Protein AF-A0A1E4ZII7-F1 (afdb_monomer)

Secondary structure (DSSP, 8-state):
----EEEETTEEEE--SSGGGSBHHHHHHHHHHTGGG--HHHHHHHHHHHHHHHTS-TTS-HHHHHHHHHHHHHHHHHHS-HHHHHHHHHHHHHHHHHHHT--HHHHHHHS-HHHHHHHHHHHHHHT-GGGPPP-TT--EEEETTEEEEPPPTT-TT--HHHHHHHHHHHHHHHHHHTT-TTHHHHHHHHH-B-TTPPP---HHHHHHHHHHHTTSBHHHHHHHHHHHHHHHHHHHHHHHHHHHHHHHHHHHHHHHHHHHTT--

Foldseek 3Di:
DDWQWDDFPNDIFTFDQALQSAFLLLVVVCCVQAVVLQDPLVVVLVVVLVVVLVPDDPPDDPVRSVVVSVVVSVVSLVVDDPVSNVSVQLSLLSNLCSRRVHHSVSCVPGNDSVSSVVSSVVCVCRVDLVNHDADPPDFFDDDPRFTWGAQPPPNVPDDVVVVVCVVVLVVLLVCVVVVVLLCLLVVCLSGGHGPPDDRDPDPVSSVVSSVRSSRGRVNRSSNVSVVSVVVVVVVVVVVVVVVVVVVVVVVVVVVVVVVVVPDD

pLDDT: mean 81.88, std 16.94, range [38.09, 98.38]

Sequence (264 aa):
MISIHFYIDDQKHEAPKSWSDVTFDKFLRYFDKVAAHEPEVLKKFIEKHYEAISGLEEGLNQEEKEAQAQALFMERWNALSWKEQKECYDFFALDVSYWCNVSAKDLQTSLDKDVLFAAFWALQVQMNPDNAKVNEDYTGFAIDGVEYLLPAKHMEGSTVEEFSSAAQFQENMNHLKGGHWRSMLDVMTVLCRPKGELYNYDKMFVATRKNLFRRLPMTDVINVAFFLLRLNDTLKNTLLIYTAQQELERTNKKSLAIATDGLP

Mean predicted aligned error: 9.64 Å

Solvent-accessible surface area (backbone atoms only — not comparable to full-atom values): 15128 Å² total; per-residue (Å²): 130,80,85,55,65,51,66,54,96,89,41,81,40,48,45,66,79,47,48,69,70,36,31,35,47,61,56,58,48,39,48,74,73,38,60,72,66,59,51,70,68,53,54,54,50,52,52,52,48,53,57,52,58,72,66,53,70,84,88,54,54,71,69,57,48,50,53,50,44,52,50,55,48,52,55,54,59,68,68,46,51,74,66,58,49,46,54,46,50,56,44,35,23,44,48,44,15,66,58,31,75,45,57,36,66,54,42,70,72,66,44,55,67,70,59,47,52,51,48,34,56,51,41,58,55,72,72,30,76,90,68,55,88,70,59,90,84,68,55,62,53,69,58,99,88,44,56,26,33,50,71,55,105,77,48,78,90,63,51,74,66,62,53,57,46,45,58,57,44,53,51,46,47,52,34,45,78,70,67,42,60,74,50,50,46,61,54,41,63,72,51,43,37,42,89,91,62,75,92,69,86,50,66,67,59,47,52,51,48,37,60,56,54,33,65,36,33,33,47,60,54,48,37,52,53,49,54,50,51,53,51,49,55,49,51,54,51,53,51,53,53,52,52,52,50,53,51,50,51,53,48,51,52,51,55,53,53,57,59,61,76,69,63,133

Structure (mmCIF, N/CA/C/O backbone):
data_AF-A0A1E4ZII7-F1
#
_entry.id   AF-A0A1E4ZII7-F1
#
loop_
_atom_site.group_PDB
_atom_site.id
_atom_site.type_symbol
_atom_site.label_atom_id
_atom_site.label_alt_id
_atom_site.label_comp_id
_atom_site.label_asym_id
_atom_site.label_entity_id
_atom_site.label_seq_id
_atom_site.pdbx_PDB_ins_code
_atom_site.Cartn_x
_atom_site.Cartn_y
_atom_site.Cartn_z
_atom_site.occupancy
_atom_site.B_iso_or_equiv
_atom_site.auth_seq_id
_atom_site.auth_comp_id
_atom_site.auth_asym_id
_atom_site.auth_atom_id
_atom_site.pdbx_PDB_model_num
ATOM 1 N N . MET A 1 1 ? -7.893 10.422 -10.978 1.00 64.62 1 MET A N 1
ATOM 2 C CA . MET A 1 1 ? -7.705 9.004 -10.611 1.00 64.62 1 MET A CA 1
ATOM 3 C C . MET A 1 1 ? -7.293 8.301 -11.885 1.00 64.62 1 MET A C 1
ATOM 5 O O . MET A 1 1 ? -7.994 8.457 -12.879 1.00 64.62 1 MET A O 1
ATOM 9 N N . ILE A 1 2 ? -6.112 7.689 -11.898 1.00 75.69 2 ILE A N 1
ATOM 10 C CA . ILE A 1 2 ? -5.560 7.050 -13.098 1.00 75.69 2 ILE A CA 1
ATOM 11 C C . ILE A 1 2 ? -6.319 5.733 -13.306 1.00 75.69 2 ILE A C 1
ATOM 13 O O . ILE A 1 2 ? -6.616 5.030 -12.346 1.00 75.69 2 ILE A O 1
ATOM 17 N N . SER A 1 3 ? -6.714 5.425 -14.541 1.00 85.81 3 SER A N 1
ATOM 18 C CA . SER A 1 3 ? -7.332 4.135 -14.862 1.00 85.81 3 SER A CA 1
ATOM 19 C C . SER A 1 3 ? -6.257 3.203 -15.400 1.00 85.81 3 SER A C 1
ATOM 21 O O . SER A 1 3 ? -5.858 3.322 -16.556 1.00 85.81 3 SER A O 1
ATOM 23 N N . ILE A 1 4 ? -5.787 2.285 -14.557 1.00 92.12 4 ILE A N 1
ATOM 24 C CA . ILE A 1 4 ? -4.765 1.303 -14.925 1.00 92.12 4 ILE A CA 1
ATOM 25 C C . ILE A 1 4 ? -5.469 0.075 -15.498 1.00 92.12 4 ILE A C 1
ATOM 27 O O . ILE A 1 4 ? -6.181 -0.635 -14.783 1.00 92.12 4 ILE A O 1
ATOM 31 N N . HIS A 1 5 ? -5.296 -0.146 -16.798 1.00 94.12 5 HIS A N 1
ATOM 32 C CA . HIS A 1 5 ? -5.810 -1.318 -17.488 1.00 94.12 5 HIS A CA 1
ATOM 33 C C . HIS A 1 5 ? -4.921 -1.692 -18.672 1.00 94.12 5 HIS A C 1
ATOM 35 O O . HIS A 1 5 ? -4.263 -0.837 -19.262 1.00 94.12 5 HIS A O 1
ATOM 41 N N . PHE A 1 6 ? -4.929 -2.970 -19.024 1.00 94.50 6 PHE A N 1
ATOM 42 C CA . PHE A 1 6 ? -4.203 -3.524 -20.165 1.00 94.50 6 PHE A CA 1
ATOM 43 C C . PHE A 1 6 ? -4.927 -4.770 -20.684 1.00 94.50 6 PHE A C 1
ATOM 45 O O . PHE A 1 6 ? -5.875 -5.251 -20.058 1.00 94.50 6 PHE A O 1
ATOM 52 N N . TYR A 1 7 ? -4.499 -5.267 -21.844 1.00 93.62 7 TYR A N 1
ATOM 53 C CA . TYR A 1 7 ? -5.081 -6.440 -22.490 1.00 93.62 7 TYR A CA 1
ATOM 54 C C . TYR A 1 7 ? -4.041 -7.553 -22.601 1.00 93.62 7 TYR A C 1
ATOM 56 O O . TYR A 1 7 ? -2.901 -7.290 -22.978 1.00 93.62 7 TYR A O 1
ATOM 64 N N . ILE A 1 8 ? -4.447 -8.781 -22.284 1.00 92.31 8 ILE A N 1
ATOM 65 C CA . ILE A 1 8 ? -3.690 -10.012 -22.542 1.00 92.31 8 ILE A CA 1
ATOM 66 C C . ILE A 1 8 ? -4.656 -10.967 -23.232 1.00 92.31 8 ILE A C 1
ATOM 68 O O . ILE A 1 8 ? -5.749 -11.180 -22.718 1.00 92.31 8 ILE A O 1
ATOM 72 N N . ASP A 1 9 ? -4.285 -11.488 -24.403 1.00 90.69 9 ASP A N 1
ATOM 73 C CA . ASP A 1 9 ? -5.131 -12.389 -25.203 1.00 90.69 9 ASP A CA 1
ATOM 74 C C . ASP A 1 9 ? -6.566 -11.853 -25.400 1.00 90.69 9 ASP A C 1
ATOM 76 O O . ASP A 1 9 ? -7.554 -12.549 -25.171 1.00 90.69 9 ASP A O 1
ATOM 80 N N . ASP A 1 10 ? -6.678 -10.567 -25.760 1.00 91.56 10 ASP A N 1
ATOM 81 C CA . ASP A 1 10 ? -7.932 -9.806 -25.910 1.00 91.56 10 ASP A CA 1
ATOM 82 C C . ASP A 1 10 ? -8.797 -9.680 -24.635 1.00 91.56 10 ASP A C 1
ATOM 84 O O . ASP A 1 10 ? -9.859 -9.048 -24.650 1.00 91.56 10 ASP A O 1
ATOM 88 N N . GLN A 1 11 ? -8.336 -10.196 -23.494 1.00 94.62 11 GLN A N 1
ATOM 89 C CA . GLN A 1 11 ? -8.983 -10.030 -22.200 1.00 94.62 11 GLN A CA 1
ATOM 90 C C . GLN A 1 11 ? -8.488 -8.759 -21.504 1.00 94.62 11 GLN A C 1
ATOM 92 O O . GLN A 1 11 ? -7.292 -8.555 -21.298 1.00 94.62 11 GLN A O 1
ATOM 97 N N . LYS A 1 12 ? -9.430 -7.901 -21.095 1.00 95.56 12 LYS A N 1
ATOM 98 C CA . LYS A 1 12 ? -9.132 -6.700 -20.311 1.00 95.56 12 LYS A CA 1
ATOM 99 C C . LYS A 1 12 ? -8.865 -7.058 -18.849 1.00 95.56 12 LYS A C 1
ATOM 101 O O . LYS A 1 12 ? -9.698 -7.695 -18.203 1.00 95.56 12 LYS A O 1
ATOM 106 N N . HIS A 1 13 ? -7.759 -6.555 -18.316 1.00 95.62 13 HIS A N 1
ATOM 107 C CA . HIS A 1 13 ? -7.423 -6.598 -16.896 1.00 95.62 13 HIS A CA 1
ATOM 108 C C . HIS A 1 13 ? -7.360 -5.175 -16.346 1.00 95.62 13 HIS A C 1
ATOM 110 O O . HIS A 1 13 ? -6.860 -4.268 -17.011 1.00 95.62 13 HIS A O 1
ATOM 116 N N . GLU A 1 14 ? -7.889 -4.970 -15.140 1.00 95.75 14 GLU A N 1
ATOM 117 C CA . GLU A 1 14 ? -7.946 -3.657 -14.494 1.00 95.75 14 GLU A CA 1
ATOM 118 C C . GLU A 1 14 ? -7.464 -3.756 -13.049 1.00 95.75 14 GLU A C 1
ATOM 120 O O . GLU A 1 14 ? -7.757 -4.725 -12.343 1.00 95.75 14 GLU A O 1
ATOM 125 N N . ALA A 1 15 ? -6.758 -2.723 -12.600 1.00 95.25 15 ALA A N 1
ATOM 126 C CA . ALA A 1 15 ? -6.442 -2.555 -11.193 1.00 95.25 15 ALA A CA 1
ATOM 127 C C . ALA A 1 15 ? -7.663 -2.048 -10.395 1.00 95.25 15 ALA A C 1
ATOM 129 O O . ALA A 1 15 ? -8.598 -1.486 -10.980 1.00 95.25 15 ALA A O 1
ATOM 130 N N . PRO A 1 16 ? -7.657 -2.170 -9.051 1.00 95.00 16 PRO A N 1
ATOM 131 C CA . PRO A 1 16 ? -8.628 -1.490 -8.195 1.00 95.00 16 PRO A CA 1
ATOM 132 C C . PRO A 1 16 ? -8.628 0.011 -8.490 1.00 95.00 16 PRO A C 1
ATOM 134 O O . PRO A 1 16 ? -7.559 0.598 -8.629 1.00 95.00 16 PRO A O 1
ATOM 137 N N . LYS A 1 17 ? -9.795 0.656 -8.571 1.00 92.00 17 LYS A N 1
ATOM 138 C CA . LYS A 1 17 ? -9.886 2.089 -8.907 1.00 92.00 17 LYS A CA 1
ATOM 139 C C . LYS A 1 17 ? -9.600 2.948 -7.688 1.00 92.00 17 LYS A C 1
ATOM 141 O O . LYS A 1 17 ? -9.018 4.021 -7.811 1.00 92.00 17 LYS A O 1
ATOM 146 N N . SER A 1 18 ? -9.967 2.473 -6.503 1.00 91.56 18 SER A N 1
ATOM 147 C CA . SER A 1 18 ? -9.628 3.152 -5.258 1.00 91.56 18 SER A CA 1
ATOM 148 C C . SER A 1 18 ? -9.488 2.191 -4.079 1.00 91.56 18 SER A C 1
ATOM 150 O O . SER A 1 18 ? -9.763 0.995 -4.184 1.00 91.56 18 SER A O 1
ATOM 152 N N . TRP A 1 19 ? -9.123 2.740 -2.921 1.00 93.62 19 TRP A N 1
ATOM 153 C CA . TRP A 1 19 ? -9.097 2.009 -1.656 1.00 93.62 19 TRP A CA 1
ATOM 154 C C . TRP A 1 19 ? -10.463 1.457 -1.214 1.00 93.62 19 TRP A C 1
ATOM 156 O O . TRP A 1 19 ? -10.498 0.574 -0.358 1.00 93.62 19 TRP A O 1
ATOM 166 N N . SER A 1 20 ? -11.576 1.894 -1.818 1.00 94.56 20 SER A N 1
ATOM 167 C CA . SER A 1 20 ? -12.895 1.293 -1.579 1.00 94.56 20 SER A CA 1
ATOM 168 C C . SER A 1 20 ? -13.013 -0.112 -2.168 1.00 94.56 20 SER A C 1
ATOM 170 O O . SER A 1 20 ? -13.793 -0.925 -1.682 1.00 94.56 20 SER A O 1
ATOM 172 N N . ASP A 1 21 ? -12.232 -0.404 -3.210 1.00 94.88 21 ASP A N 1
ATOM 173 C CA . ASP A 1 21 ? -12.295 -1.659 -3.966 1.00 94.88 21 ASP A CA 1
ATOM 174 C C . ASP A 1 21 ? -11.370 -2.734 -3.373 1.00 94.88 21 ASP A C 1
ATOM 176 O O . ASP A 1 21 ? -11.314 -3.872 -3.848 1.00 94.88 21 ASP A O 1
ATOM 180 N N . VAL A 1 22 ? -10.603 -2.374 -2.341 1.00 96.25 22 VAL A N 1
ATOM 181 C CA . VAL A 1 22 ? -9.622 -3.244 -1.698 1.00 96.25 22 VAL A CA 1
ATOM 182 C C . VAL A 1 22 ? -10.044 -3.494 -0.269 1.00 96.25 22 VAL A C 1
ATOM 184 O O . VAL A 1 22 ? -10.084 -2.580 0.545 1.00 96.25 22 VAL A O 1
ATOM 187 N N . THR A 1 23 ? -10.322 -4.754 0.052 1.00 97.25 23 THR A N 1
ATOM 188 C CA . THR A 1 23 ? -10.563 -5.152 1.436 1.00 97.25 23 THR A CA 1
ATOM 189 C C . THR A 1 23 ? -9.273 -5.109 2.242 1.00 97.25 23 THR A C 1
ATOM 191 O O . THR A 1 23 ? -8.175 -5.326 1.716 1.00 97.25 23 THR A O 1
ATOM 194 N N . PHE A 1 24 ? -9.402 -4.907 3.546 1.00 96.31 24 PHE A N 1
ATOM 195 C CA . PHE A 1 24 ? -8.263 -4.883 4.441 1.00 96.31 24 PHE A CA 1
ATOM 196 C C . PHE A 1 24 ? -7.509 -6.218 4.430 1.00 96.31 24 PHE A C 1
ATOM 198 O O . PHE A 1 24 ? -6.284 -6.234 4.405 1.00 96.31 24 PHE A O 1
ATOM 205 N N . ASP A 1 25 ? -8.212 -7.351 4.338 1.00 96.75 25 ASP A N 1
ATOM 206 C CA . ASP A 1 25 ? -7.580 -8.664 4.167 1.00 96.75 25 ASP A CA 1
ATOM 207 C C . ASP A 1 25 ? -6.728 -8.745 2.893 1.00 96.75 25 ASP A C 1
ATOM 209 O O . ASP A 1 25 ? -5.594 -9.227 2.940 1.00 96.75 25 ASP A O 1
ATOM 213 N N . LYS A 1 26 ? -7.239 -8.237 1.758 1.00 96.50 26 LYS A N 1
ATOM 214 C CA . LYS A 1 26 ? -6.469 -8.172 0.507 1.00 96.50 26 LYS A CA 1
ATOM 215 C C . LYS A 1 26 ? -5.243 -7.278 0.689 1.00 96.50 26 LYS A C 1
ATOM 217 O O . LYS A 1 26 ? -4.160 -7.646 0.252 1.00 96.50 26 LYS A O 1
ATOM 222 N N . PHE A 1 27 ? -5.357 -6.148 1.371 1.00 95.19 27 PHE A N 1
ATOM 223 C CA . PHE A 1 27 ? -4.189 -5.314 1.644 1.00 95.19 27 PHE A CA 1
ATOM 224 C C . PHE A 1 27 ? -3.177 -5.992 2.585 1.00 95.19 27 PHE A C 1
ATOM 226 O O . PHE A 1 27 ? -1.983 -5.977 2.320 1.00 95.19 27 PHE A O 1
ATOM 233 N N . LEU A 1 28 ? -3.612 -6.684 3.639 1.00 93.38 28 LEU A N 1
ATOM 234 C CA . LEU A 1 28 ? -2.692 -7.389 4.541 1.00 93.38 28 LEU A CA 1
ATOM 235 C C . LEU A 1 28 ? -1.943 -8.532 3.846 1.00 93.38 28 LEU A C 1
ATOM 237 O O . LEU A 1 28 ? -0.754 -8.726 4.090 1.00 93.38 28 LEU A O 1
ATOM 241 N N . ARG A 1 29 ? -2.615 -9.271 2.957 1.00 95.19 29 ARG A N 1
ATOM 242 C CA . ARG A 1 29 ? -1.990 -10.345 2.168 1.00 95.19 29 ARG A CA 1
ATOM 243 C C . ARG A 1 29 ? -0.967 -9.831 1.155 1.00 95.19 29 ARG A C 1
ATOM 245 O O . ARG A 1 29 ? -0.103 -10.610 0.761 1.00 95.19 29 ARG A O 1
ATOM 252 N N . TYR A 1 30 ? -1.045 -8.562 0.743 1.00 94.69 30 TYR A N 1
ATOM 253 C CA . TYR A 1 30 ? -0.049 -7.950 -0.140 1.00 94.69 30 TYR A CA 1
ATOM 254 C C . TYR A 1 30 ? 1.344 -7.984 0.495 1.00 94.69 30 TYR A C 1
ATOM 256 O O . TYR A 1 30 ? 2.307 -8.368 -0.164 1.00 94.69 30 TYR A O 1
ATOM 264 N N . PHE A 1 31 ? 1.449 -7.681 1.793 1.00 90.44 31 PHE A N 1
ATOM 265 C CA . PHE A 1 31 ? 2.734 -7.707 2.493 1.00 90.44 31 PHE A CA 1
ATOM 266 C C . PHE A 1 31 ? 3.368 -9.098 2.493 1.00 90.44 31 PHE A C 1
ATOM 268 O O . PHE A 1 31 ? 4.563 -9.229 2.244 1.00 90.44 31 PHE A O 1
ATOM 275 N N . ASP A 1 32 ? 2.559 -10.137 2.711 1.00 90.88 32 ASP A N 1
ATOM 276 C CA . ASP A 1 32 ? 3.048 -11.517 2.759 1.00 90.88 32 ASP A CA 1
ATOM 277 C C . ASP A 1 32 ? 3.422 -12.045 1.368 1.00 90.88 32 ASP A C 1
ATOM 279 O O . ASP A 1 32 ? 4.385 -12.793 1.212 1.00 90.88 32 ASP A O 1
ATOM 283 N N . LYS A 1 33 ? 2.615 -11.710 0.355 1.00 94.12 33 LYS A N 1
ATOM 284 C CA . LYS A 1 33 ? 2.707 -12.324 -0.976 1.00 94.12 33 LYS A CA 1
ATOM 285 C C . LYS A 1 33 ? 3.571 -11.546 -1.953 1.00 94.12 33 LYS A C 1
ATOM 287 O O . LYS A 1 33 ? 4.113 -12.155 -2.867 1.00 94.12 33 LYS A O 1
ATOM 292 N N . VAL A 1 34 ? 3.683 -10.234 -1.778 1.00 95.44 34 VAL A N 1
ATOM 293 C CA . VAL A 1 34 ? 4.358 -9.342 -2.722 1.00 95.44 34 VAL A CA 1
ATOM 294 C C . VAL A 1 34 ? 5.466 -8.579 -2.018 1.00 95.44 34 VAL A C 1
ATOM 296 O O . VAL A 1 34 ? 6.622 -8.861 -2.300 1.00 95.44 34 VAL A O 1
ATOM 299 N N . ALA A 1 35 ? 5.152 -7.695 -1.064 1.00 91.25 35 ALA A N 1
ATOM 300 C CA . ALA A 1 35 ? 6.144 -6.767 -0.501 1.00 91.25 35 ALA A CA 1
ATOM 301 C C . ALA A 1 35 ? 7.359 -7.476 0.131 1.00 91.25 35 ALA A C 1
ATOM 303 O O . ALA A 1 35 ? 8.489 -7.012 0.007 1.00 91.25 35 ALA A O 1
ATOM 304 N N . ALA A 1 36 ? 7.156 -8.643 0.753 1.00 92.44 36 ALA A N 1
ATOM 305 C CA . ALA A 1 36 ? 8.244 -9.462 1.296 1.00 92.44 36 ALA A CA 1
ATOM 306 C C . ALA A 1 36 ? 9.259 -9.949 0.238 1.00 92.44 36 ALA A C 1
ATOM 308 O O . ALA A 1 36 ? 10.387 -10.286 0.590 1.00 92.44 36 ALA A O 1
ATOM 309 N N . HIS A 1 37 ? 8.869 -9.981 -1.037 1.00 95.56 37 HIS A N 1
ATOM 310 C CA . HIS A 1 37 ? 9.686 -10.414 -2.172 1.00 95.56 37 HIS A CA 1
ATOM 311 C C . HIS A 1 37 ? 10.289 -9.239 -2.953 1.00 95.56 37 HIS A C 1
ATOM 313 O O . HIS A 1 37 ? 10.876 -9.457 -4.011 1.00 95.56 37 HIS A O 1
ATOM 319 N N . GLU A 1 38 ? 10.139 -8.004 -2.466 1.00 95.75 38 GLU A N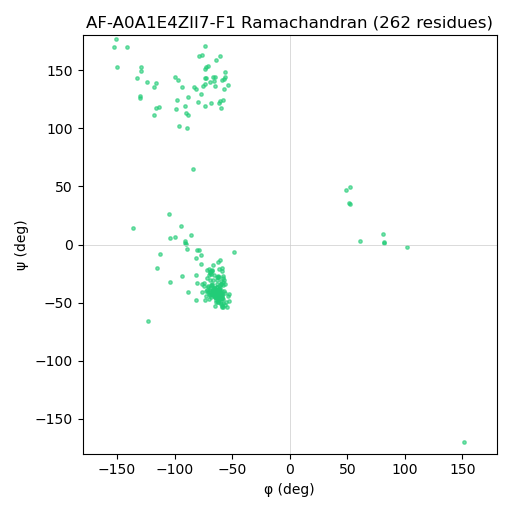 1
ATOM 320 C CA . GLU A 1 38 ? 10.728 -6.835 -3.110 1.00 95.75 38 GLU A CA 1
ATOM 321 C C . GLU A 1 38 ? 12.261 -6.957 -3.143 1.00 95.75 38 GLU A C 1
ATOM 323 O O . GLU A 1 38 ? 12.891 -7.096 -2.082 1.00 95.75 38 GLU A O 1
ATOM 328 N N . PRO A 1 39 ? 12.876 -6.912 -4.340 1.00 97.50 39 PRO A N 1
ATOM 329 C CA . PRO A 1 39 ? 14.296 -7.158 -4.481 1.00 97.50 39 PRO A CA 1
ATOM 330 C C . PRO A 1 39 ? 15.103 -5.983 -3.928 1.00 97.50 39 PRO A C 1
ATOM 332 O O . PRO A 1 39 ? 14.759 -4.813 -4.096 1.00 97.50 39 PRO A O 1
ATOM 335 N N . GLU A 1 40 ? 16.231 -6.300 -3.297 1.00 97.12 40 GLU A N 1
ATOM 336 C CA . GLU A 1 40 ? 17.092 -5.311 -2.639 1.00 97.12 40 GLU A CA 1
ATOM 337 C C . GLU A 1 40 ? 17.610 -4.237 -3.608 1.00 97.12 40 GLU A C 1
ATOM 339 O O . GLU A 1 40 ? 17.809 -3.084 -3.225 1.00 97.12 40 GLU A O 1
ATOM 344 N N . VAL A 1 41 ? 17.805 -4.598 -4.880 1.00 97.44 41 VAL A N 1
ATOM 345 C CA . VAL A 1 41 ? 18.202 -3.640 -5.916 1.00 97.44 41 VAL A CA 1
ATOM 346 C C . VAL A 1 41 ? 17.132 -2.575 -6.156 1.00 97.44 41 VAL A C 1
ATOM 348 O O . VAL A 1 41 ? 17.480 -1.404 -6.290 1.00 97.44 41 VAL A O 1
ATOM 351 N N . LEU A 1 42 ? 15.847 -2.946 -6.137 1.00 95.56 42 LEU A N 1
ATOM 352 C CA . LEU A 1 42 ? 14.745 -2.003 -6.308 1.00 95.56 42 LEU A CA 1
ATOM 353 C C . LEU A 1 42 ? 14.629 -1.078 -5.094 1.00 95.56 42 LEU A C 1
ATOM 355 O O . LEU A 1 42 ? 14.536 0.134 -5.272 1.00 95.56 42 LEU A O 1
ATOM 359 N N . LYS A 1 43 ? 14.746 -1.623 -3.876 1.00 93.44 43 LYS A N 1
ATOM 360 C CA . LYS A 1 43 ? 14.746 -0.827 -2.636 1.00 93.44 43 LYS A CA 1
ATOM 361 C C . LYS A 1 43 ? 15.828 0.244 -2.655 1.00 93.44 43 LYS A C 1
ATOM 363 O O . LYS A 1 43 ? 15.534 1.425 -2.497 1.00 93.44 43 LYS A O 1
ATOM 368 N N . LYS A 1 44 ? 17.072 -0.156 -2.942 1.00 94.88 44 LYS A N 1
ATOM 369 C CA . LYS A 1 44 ? 18.215 0.765 -3.046 1.00 94.88 44 LYS A CA 1
ATOM 370 C C . LYS A 1 44 ? 18.058 1.766 -4.181 1.00 94.88 44 LYS A C 1
ATOM 372 O O . LYS A 1 44 ? 18.505 2.904 -4.060 1.00 94.88 44 LYS A O 1
ATOM 377 N N . PHE A 1 45 ? 17.481 1.341 -5.303 1.00 94.62 45 PHE A N 1
ATOM 378 C CA . PHE A 1 45 ? 17.203 2.226 -6.426 1.00 94.62 45 PHE A CA 1
ATOM 379 C C . PHE A 1 45 ? 16.218 3.332 -6.018 1.00 94.62 45 PHE A C 1
ATOM 381 O O . PHE A 1 45 ? 16.510 4.510 -6.232 1.00 94.62 45 PHE A O 1
ATOM 388 N N . ILE A 1 46 ? 15.106 2.958 -5.376 1.00 90.75 46 ILE A N 1
ATOM 389 C CA . ILE A 1 46 ? 14.072 3.878 -4.890 1.00 90.75 46 ILE A CA 1
ATOM 390 C C . ILE A 1 46 ? 14.633 4.811 -3.810 1.00 90.75 46 ILE A C 1
ATOM 392 O O . ILE A 1 46 ? 14.488 6.025 -3.929 1.00 90.75 46 ILE A O 1
ATOM 396 N N . GLU A 1 47 ? 15.322 4.273 -2.801 1.00 90.31 47 GLU A N 1
ATOM 397 C CA . GLU A 1 47 ? 15.939 5.044 -1.712 1.00 90.31 47 GLU A CA 1
ATOM 398 C C . GLU A 1 47 ? 16.878 6.123 -2.257 1.00 90.31 47 GLU A C 1
ATOM 400 O O . GLU A 1 47 ? 16.683 7.313 -2.008 1.00 90.31 47 GLU A O 1
ATOM 405 N N . LYS A 1 48 ? 17.832 5.729 -3.108 1.00 91.06 48 LYS A N 1
ATOM 406 C CA . LYS A 1 48 ? 18.742 6.685 -3.740 1.00 91.06 48 LYS A CA 1
ATOM 407 C C . LYS A 1 48 ? 17.980 7.717 -4.557 1.00 91.06 48 LYS A C 1
ATOM 409 O O . LYS A 1 48 ? 18.415 8.868 -4.636 1.00 91.06 48 LYS A O 1
ATOM 414 N N . HIS A 1 49 ? 16.929 7.311 -5.274 1.00 90.38 49 HIS A N 1
ATOM 415 C CA . HIS A 1 49 ? 16.137 8.235 -6.081 1.00 90.38 49 HIS A CA 1
ATOM 416 C C . HIS A 1 49 ? 15.466 9.295 -5.201 1.00 90.38 49 HIS A C 1
ATOM 418 O O . HIS A 1 49 ? 15.591 10.477 -5.516 1.00 90.38 49 HIS A O 1
ATOM 424 N N . TYR A 1 50 ? 14.882 8.897 -4.066 1.00 86.12 50 TYR A N 1
ATOM 425 C CA . TYR A 1 50 ? 14.349 9.823 -3.066 1.00 86.12 50 TYR A CA 1
ATOM 426 C C . TYR A 1 50 ? 15.413 10.793 -2.538 1.00 86.12 50 TYR A C 1
ATOM 428 O O . TYR A 1 50 ? 15.187 12.001 -2.540 1.00 86.12 50 TYR A O 1
ATOM 436 N N . GLU A 1 51 ? 16.598 10.299 -2.171 1.00 88.19 51 GLU A N 1
ATOM 437 C CA . GLU A 1 51 ? 17.707 11.156 -1.725 1.00 88.19 51 GLU A CA 1
ATOM 438 C C . GLU A 1 51 ? 18.092 12.206 -2.778 1.00 88.19 51 GLU A C 1
ATOM 440 O O . GLU A 1 51 ? 18.353 13.363 -2.453 1.00 88.19 51 GLU A O 1
ATOM 445 N N . ALA A 1 52 ? 18.100 11.816 -4.055 1.00 87.31 52 ALA A N 1
ATOM 446 C CA . ALA A 1 52 ? 18.447 12.717 -5.145 1.00 87.31 52 ALA A CA 1
ATOM 447 C C . ALA A 1 52 ? 17.386 13.791 -5.385 1.00 87.31 52 ALA A C 1
ATOM 449 O O . ALA A 1 52 ? 17.743 14.953 -5.561 1.00 87.31 52 ALA A O 1
ATOM 450 N N . ILE A 1 53 ? 16.098 13.429 -5.362 1.00 87.19 53 ILE A N 1
ATOM 451 C CA . ILE A 1 53 ? 15.023 14.413 -5.548 1.00 87.19 53 ILE A CA 1
ATOM 452 C C . ILE A 1 53 ? 14.907 15.364 -4.351 1.00 87.19 53 ILE A C 1
ATOM 454 O O . ILE A 1 53 ? 14.565 16.530 -4.533 1.00 87.19 53 ILE A O 1
ATOM 458 N N . SER A 1 54 ? 15.247 14.910 -3.138 1.00 84.50 54 SER A N 1
ATOM 459 C CA . SER A 1 54 ? 15.336 15.774 -1.954 1.00 84.50 54 SER A CA 1
ATOM 460 C C . SER A 1 54 ? 16.480 16.790 -2.034 1.00 84.50 54 SER A C 1
ATOM 462 O O . SER A 1 54 ? 16.427 17.804 -1.344 1.00 84.50 54 SER A O 1
ATOM 464 N N . GLY A 1 55 ? 17.497 16.536 -2.863 1.00 84.38 55 GLY A N 1
ATOM 465 C CA . GLY A 1 55 ? 18.624 17.440 -3.100 1.00 84.38 55 GLY A CA 1
ATOM 466 C C . GLY A 1 55 ? 18.437 18.416 -4.267 1.00 84.38 55 GLY A C 1
ATOM 467 O O . GLY A 1 55 ? 19.377 19.146 -4.580 1.00 84.38 55 GLY A O 1
ATOM 468 N N . LEU A 1 56 ? 17.276 18.423 -4.935 1.00 87.06 56 LEU A N 1
ATOM 469 C CA . LEU A 1 56 ? 17.000 19.351 -6.038 1.00 87.06 56 LEU A CA 1
ATOM 470 C C . LEU A 1 56 ? 16.919 20.799 -5.539 1.00 87.06 56 LEU A C 1
ATOM 472 O O . LEU A 1 56 ? 16.415 21.067 -4.449 1.00 87.06 56 LEU A O 1
ATOM 476 N N . GLU A 1 57 ? 17.395 21.741 -6.359 1.00 84.94 57 GLU A N 1
ATOM 477 C CA . GLU A 1 57 ? 17.468 23.157 -5.992 1.00 84.94 57 GLU A CA 1
ATOM 478 C C . GLU A 1 57 ? 16.096 23.732 -5.594 1.00 84.94 57 GLU A C 1
ATOM 480 O O . GLU A 1 57 ? 15.087 23.560 -6.288 1.00 84.94 57 GLU A O 1
ATOM 485 N N . GLU A 1 58 ? 16.061 24.480 -4.486 1.00 78.38 58 GLU A N 1
ATOM 486 C CA . GLU A 1 58 ? 14.823 25.071 -3.961 1.00 78.38 58 GLU A CA 1
ATOM 487 C C . GLU A 1 58 ? 14.177 26.068 -4.939 1.00 78.38 58 GLU A C 1
ATOM 489 O O . GLU A 1 58 ? 12.952 26.194 -4.942 1.00 78.38 58 GLU A O 1
ATOM 494 N N . GLY A 1 59 ? 14.980 26.715 -5.796 1.00 83.69 59 GLY A N 1
ATOM 495 C CA . GLY A 1 59 ? 14.552 27.747 -6.748 1.00 83.69 59 GLY A CA 1
ATOM 496 C C . GLY A 1 59 ? 13.835 27.249 -8.008 1.00 83.69 59 GLY A C 1
ATOM 497 O O . GLY A 1 59 ? 13.297 28.073 -8.745 1.00 83.69 59 GLY A O 1
ATOM 498 N N . LEU A 1 60 ? 13.804 25.936 -8.254 1.00 87.31 60 LEU A N 1
ATOM 499 C CA . LEU A 1 60 ? 13.089 25.358 -9.393 1.00 87.31 60 LEU A CA 1
ATOM 500 C C . LEU A 1 60 ? 11.573 25.393 -9.168 1.00 87.31 60 LEU A C 1
ATOM 502 O O . LEU A 1 60 ? 11.082 25.145 -8.056 1.00 87.31 60 LEU A O 1
ATOM 506 N N . ASN A 1 61 ? 10.821 25.637 -10.239 1.00 91.06 61 ASN A N 1
ATOM 507 C CA . ASN A 1 61 ? 9.374 25.463 -10.212 1.00 91.06 61 ASN A CA 1
ATOM 508 C C . ASN A 1 61 ? 8.995 23.964 -10.216 1.00 91.06 61 ASN A C 1
ATOM 510 O O . ASN A 1 61 ? 9.840 23.084 -10.380 1.00 91.06 61 ASN A O 1
ATOM 514 N N . GLN A 1 62 ? 7.714 23.658 -9.997 1.00 85.94 62 GLN A N 1
ATOM 515 C CA . GLN A 1 62 ? 7.248 22.273 -9.871 1.00 85.94 62 GLN A CA 1
ATOM 516 C C . GLN A 1 62 ? 7.470 21.442 -11.147 1.00 85.94 62 GLN A C 1
ATOM 518 O O . GLN A 1 62 ? 7.909 20.299 -11.056 1.00 85.94 62 GLN A O 1
ATOM 523 N N . GLU A 1 63 ? 7.213 22.016 -12.323 1.00 90.44 63 GLU A N 1
ATOM 524 C CA . GLU A 1 63 ? 7.386 21.341 -13.617 1.00 90.44 63 GLU A CA 1
ATOM 525 C C . GLU A 1 63 ? 8.867 21.025 -13.882 1.00 90.44 63 GLU A C 1
ATOM 527 O O . GLU A 1 63 ? 9.215 19.920 -14.296 1.00 90.44 63 GLU A O 1
ATOM 532 N N . GLU A 1 64 ? 9.760 21.962 -13.556 1.00 91.25 64 GLU A N 1
ATOM 533 C CA . GLU A 1 64 ? 11.210 21.770 -13.656 1.00 91.25 64 GLU A CA 1
ATOM 534 C C . GLU A 1 64 ? 11.710 20.675 -12.704 1.00 91.25 64 GLU A C 1
ATOM 536 O O . GLU A 1 64 ? 12.520 19.835 -13.105 1.00 91.25 64 GLU A O 1
ATOM 541 N N . LYS A 1 65 ? 11.207 20.645 -11.461 1.00 85.94 65 LYS A N 1
ATOM 542 C CA . LYS A 1 65 ? 11.534 19.592 -10.484 1.00 85.94 65 LYS A CA 1
ATOM 543 C C . LYS A 1 65 ? 11.079 18.219 -10.969 1.00 85.94 65 LYS A C 1
ATOM 545 O O . LYS A 1 65 ? 11.842 17.261 -10.866 1.00 85.94 65 LYS A O 1
ATOM 550 N N . GLU A 1 66 ? 9.875 18.121 -11.526 1.00 86.50 66 GLU A N 1
ATOM 551 C CA . GLU A 1 66 ? 9.342 16.872 -12.079 1.00 86.50 66 GLU A CA 1
ATOM 552 C C . GLU A 1 66 ? 10.156 16.387 -13.283 1.00 86.50 66 GLU A C 1
ATOM 554 O O . GLU A 1 66 ? 10.529 15.213 -13.333 1.00 86.50 66 GLU A O 1
ATOM 559 N N . ALA A 1 67 ? 10.503 17.282 -14.211 1.00 88.56 67 ALA A N 1
ATOM 560 C CA . ALA A 1 67 ? 11.325 16.943 -15.370 1.00 88.56 67 ALA A CA 1
ATOM 561 C C . ALA A 1 67 ? 12.729 16.462 -14.959 1.00 88.56 67 ALA A C 1
ATOM 563 O O . ALA A 1 67 ? 13.216 15.450 -15.471 1.00 88.56 67 ALA A O 1
ATOM 564 N N . GLN A 1 68 ? 13.370 17.140 -14.000 1.00 90.81 68 GLN A N 1
ATOM 565 C CA . GLN A 1 68 ? 14.675 16.720 -13.481 1.00 90.81 68 GLN A CA 1
ATOM 566 C C . GLN A 1 68 ? 14.594 15.392 -12.722 1.00 90.81 68 GLN A C 1
ATOM 568 O O . GLN A 1 68 ? 15.442 14.522 -12.928 1.00 90.81 68 GLN A O 1
ATOM 573 N N . ALA A 1 69 ? 13.564 15.195 -11.896 1.00 87.31 69 ALA A N 1
ATOM 574 C CA . ALA A 1 69 ? 13.338 13.929 -11.207 1.00 87.31 69 ALA A CA 1
ATOM 575 C C . ALA A 1 69 ? 13.174 12.773 -12.208 1.00 87.31 69 ALA A C 1
ATOM 577 O O . ALA A 1 69 ? 13.831 11.743 -12.066 1.00 87.31 69 ALA A O 1
ATOM 578 N N . GLN A 1 70 ? 12.378 12.956 -13.264 1.00 87.50 70 GLN A N 1
ATOM 579 C CA . GLN A 1 70 ? 12.204 11.948 -14.315 1.00 87.50 70 GLN A CA 1
ATOM 580 C C . GLN A 1 70 ? 13.512 11.647 -15.061 1.00 87.50 70 GLN A C 1
ATOM 582 O O . GLN A 1 70 ? 13.829 10.479 -15.294 1.00 87.50 70 GLN A O 1
ATOM 587 N N . ALA A 1 71 ? 14.303 12.669 -15.398 1.00 90.56 71 ALA A N 1
ATOM 588 C CA . ALA A 1 71 ? 15.597 12.476 -16.050 1.00 90.56 71 ALA A CA 1
ATOM 589 C C . ALA A 1 71 ? 16.566 11.670 -15.165 1.00 90.56 71 ALA A C 1
ATOM 591 O O . ALA A 1 71 ? 17.132 10.674 -15.622 1.00 90.56 71 ALA A O 1
ATOM 592 N N . LEU A 1 72 ? 16.688 12.040 -13.884 1.00 91.56 72 LEU A N 1
ATOM 593 C CA . LEU A 1 72 ? 17.511 11.328 -12.899 1.00 91.56 72 LEU A CA 1
ATOM 594 C C . LEU A 1 72 ? 17.042 9.888 -12.689 1.00 91.56 72 LEU A C 1
ATOM 596 O O . LEU A 1 72 ? 17.862 8.981 -12.530 1.00 91.56 72 LEU A O 1
ATOM 600 N N . PHE A 1 73 ? 15.726 9.670 -12.678 1.00 91.00 73 PHE A N 1
ATOM 601 C CA . PHE A 1 73 ? 15.147 8.338 -12.597 1.00 91.00 73 PHE A CA 1
ATOM 602 C C . PHE A 1 73 ? 15.627 7.478 -13.773 1.00 91.00 73 PHE A C 1
ATOM 604 O O . PHE A 1 73 ? 16.178 6.396 -13.562 1.00 91.00 73 PHE A O 1
ATOM 611 N N . MET A 1 74 ? 15.446 7.964 -15.006 1.00 91.50 74 MET A N 1
ATOM 612 C CA . MET A 1 74 ? 15.766 7.206 -16.219 1.00 91.50 74 MET A CA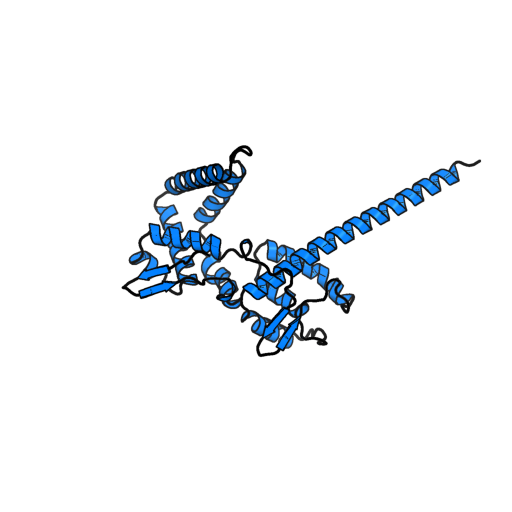 1
ATOM 613 C C . MET A 1 74 ? 17.264 6.950 -16.367 1.00 91.50 74 MET A C 1
ATOM 615 O O . MET A 1 74 ? 17.657 5.842 -16.727 1.00 91.50 74 MET A O 1
ATOM 619 N N . GLU A 1 75 ? 18.107 7.933 -16.047 1.00 94.38 75 GLU A N 1
ATOM 620 C CA . GLU A 1 75 ? 19.563 7.765 -16.024 1.00 94.38 75 GLU A CA 1
ATOM 621 C C . GLU A 1 75 ? 19.967 6.601 -15.110 1.00 94.38 75 GLU A C 1
ATOM 623 O O . GLU A 1 75 ? 20.692 5.692 -15.519 1.00 94.38 75 GLU A O 1
ATOM 628 N N . ARG A 1 76 ? 19.438 6.585 -13.884 1.00 93.44 76 ARG A N 1
ATOM 629 C CA . ARG A 1 76 ? 19.748 5.551 -12.891 1.00 93.44 76 ARG A CA 1
ATOM 630 C C . ARG A 1 76 ? 19.181 4.196 -13.269 1.00 93.44 76 ARG A C 1
ATOM 632 O O . ARG A 1 76 ? 19.846 3.187 -13.056 1.00 93.44 76 ARG A O 1
ATOM 639 N N . TRP A 1 77 ? 17.975 4.168 -13.829 1.00 93.75 77 TRP A N 1
ATOM 640 C CA . TRP A 1 77 ? 17.349 2.932 -14.282 1.00 93.75 77 TRP A CA 1
ATOM 641 C C . TRP A 1 77 ? 18.178 2.289 -15.396 1.00 93.75 77 TRP A C 1
ATOM 643 O O . TRP A 1 77 ? 18.454 1.091 -15.357 1.00 93.75 77 TRP A O 1
ATOM 653 N N . ASN A 1 78 ? 18.656 3.102 -16.340 1.00 94.88 78 ASN A N 1
ATOM 654 C CA . ASN A 1 78 ? 19.514 2.664 -17.439 1.00 94.88 78 ASN A CA 1
ATOM 655 C C . ASN A 1 78 ? 20.929 2.272 -16.985 1.00 94.88 78 ASN A C 1
ATOM 657 O O . ASN A 1 78 ? 21.603 1.523 -17.689 1.00 94.88 78 ASN A O 1
ATOM 661 N N . ALA A 1 79 ? 21.376 2.750 -15.821 1.00 96.44 79 ALA A N 1
ATOM 662 C CA . ALA A 1 79 ? 22.644 2.350 -15.219 1.00 96.44 79 ALA A CA 1
ATOM 663 C C . ALA A 1 79 ? 22.590 0.969 -14.538 1.00 96.44 79 ALA A C 1
ATOM 665 O O . ALA A 1 79 ? 23.644 0.385 -14.277 1.00 96.44 79 ALA A O 1
ATOM 666 N N . LEU A 1 80 ? 21.395 0.436 -14.251 1.00 97.06 80 LEU A N 1
ATOM 667 C CA . LEU A 1 80 ? 21.245 -0.928 -13.745 1.00 97.06 80 LEU A CA 1
ATOM 668 C C . LEU A 1 80 ? 21.680 -1.941 -14.807 1.00 97.06 80 LEU A C 1
ATOM 670 O O . LEU A 1 80 ? 21.378 -1.810 -15.996 1.00 97.06 80 LEU A O 1
ATOM 674 N N . SER A 1 81 ? 22.350 -3.005 -14.374 1.00 98.06 81 SER A N 1
ATOM 675 C CA . SER A 1 81 ? 22.661 -4.124 -15.256 1.00 98.06 81 SER A CA 1
ATOM 676 C C . SER A 1 81 ? 21.385 -4.824 -15.728 1.00 98.06 81 SER A C 1
ATOM 678 O O . SER A 1 81 ? 20.343 -4.805 -15.073 1.00 98.06 81 SER A O 1
ATOM 680 N N . TRP A 1 82 ? 21.480 -5.544 -16.845 1.00 96.94 82 TRP A N 1
ATOM 681 C CA . TRP A 1 82 ? 20.348 -6.309 -17.373 1.00 96.94 82 TRP A CA 1
ATOM 682 C C . TRP A 1 82 ? 19.781 -7.329 -16.365 1.00 96.94 82 TRP A C 1
ATOM 684 O O . TRP A 1 82 ? 18.587 -7.619 -16.400 1.00 96.94 82 TRP A O 1
ATOM 694 N N . LYS A 1 83 ? 20.621 -7.880 -15.472 1.00 97.88 83 LYS A N 1
ATOM 695 C CA . LYS A 1 83 ? 20.189 -8.818 -14.421 1.00 97.88 83 LYS A CA 1
ATOM 696 C C . LYS A 1 83 ? 19.363 -8.106 -13.359 1.00 97.88 83 LYS A C 1
ATOM 698 O O . LYS A 1 83 ? 18.286 -8.577 -13.021 1.00 97.88 83 LYS A O 1
ATOM 703 N N . GLU A 1 84 ? 19.844 -6.957 -12.901 1.00 98.00 84 GLU A N 1
ATOM 704 C CA . GLU A 1 84 ? 19.157 -6.117 -11.919 1.00 98.00 84 GLU A CA 1
ATOM 705 C C . GLU A 1 84 ? 17.813 -5.618 -12.454 1.00 98.00 84 GLU A C 1
ATOM 707 O O . GLU A 1 84 ? 16.791 -5.759 -11.788 1.00 98.00 84 GLU A O 1
ATOM 712 N N . GLN A 1 85 ? 17.777 -5.129 -13.698 1.00 96.81 85 GLN A N 1
ATOM 713 C CA . GLN A 1 85 ? 16.519 -4.742 -14.341 1.00 96.81 85 GLN A CA 1
ATOM 714 C C . GLN A 1 85 ? 15.556 -5.925 -14.456 1.00 96.81 85 GLN A C 1
ATOM 716 O O . GLN A 1 85 ? 14.359 -5.762 -14.232 1.00 96.81 85 GLN A O 1
ATOM 721 N N . LYS A 1 86 ? 16.053 -7.125 -14.789 1.00 96.81 86 LYS A N 1
ATOM 722 C CA . LYS A 1 86 ? 15.218 -8.331 -14.840 1.00 96.81 86 LYS A CA 1
ATOM 723 C C . LYS A 1 86 ? 14.609 -8.649 -13.471 1.00 96.81 86 LYS A C 1
ATOM 725 O O . LYS A 1 86 ? 13.422 -8.944 -13.421 1.00 96.81 86 LYS A O 1
ATOM 730 N N . GLU A 1 87 ? 15.385 -8.580 -12.391 1.00 97.69 87 GLU A N 1
ATOM 731 C CA . GLU A 1 87 ? 14.870 -8.791 -11.029 1.00 97.69 87 GLU A CA 1
ATOM 732 C C . GLU A 1 87 ? 13.764 -7.785 -10.683 1.00 97.69 87 GLU A C 1
ATOM 734 O O . GLU A 1 87 ? 12.718 -8.178 -10.165 1.00 97.69 87 GLU A O 1
ATOM 739 N N . CYS A 1 88 ? 13.942 -6.510 -11.048 1.00 97.81 88 CYS A N 1
ATOM 740 C CA . CYS A 1 88 ? 12.892 -5.503 -10.906 1.00 97.81 88 CYS A CA 1
ATOM 741 C C . CYS A 1 88 ? 11.647 -5.852 -11.734 1.00 97.81 88 CYS A C 1
ATOM 743 O O . CYS A 1 88 ? 10.544 -5.825 -11.203 1.00 97.81 88 CYS A O 1
ATOM 745 N N . TYR A 1 89 ? 11.799 -6.232 -13.007 1.00 98.00 89 TYR A N 1
ATOM 746 C CA . TYR A 1 89 ? 10.667 -6.605 -13.866 1.00 98.00 89 TYR A CA 1
ATOM 747 C C . TYR A 1 89 ? 9.916 -7.848 -13.374 1.00 98.00 89 TYR A C 1
ATOM 749 O O . TYR A 1 89 ? 8.690 -7.898 -13.476 1.00 98.00 89 TYR A O 1
ATOM 757 N N . ASP A 1 90 ? 10.622 -8.834 -12.818 1.00 97.88 90 ASP A N 1
ATOM 758 C CA . ASP A 1 90 ? 9.993 -10.005 -12.205 1.00 97.88 90 ASP A CA 1
ATOM 759 C C . ASP A 1 90 ? 9.135 -9.593 -10.999 1.00 97.88 90 ASP A C 1
ATOM 761 O O . ASP A 1 90 ? 8.016 -10.084 -10.830 1.00 97.88 90 ASP A O 1
ATOM 765 N N . PHE A 1 91 ? 9.620 -8.642 -10.197 1.00 98.31 91 PHE A N 1
ATOM 766 C CA . PHE A 1 91 ? 8.846 -8.066 -9.103 1.00 98.31 91 PHE A CA 1
ATOM 767 C C . PHE A 1 91 ? 7.675 -7.201 -9.593 1.00 98.31 91 PHE A C 1
ATOM 769 O O . PHE A 1 91 ? 6.574 -7.322 -9.060 1.00 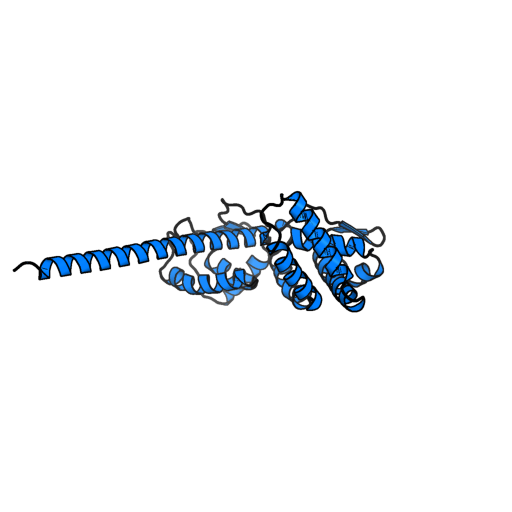98.31 91 PHE A O 1
ATOM 776 N N . PHE A 1 92 ? 7.857 -6.390 -10.640 1.00 98.06 92 PHE A N 1
ATOM 777 C CA . PHE A 1 92 ? 6.778 -5.590 -11.233 1.00 98.06 92 PHE A CA 1
ATOM 778 C C . PHE A 1 92 ? 5.636 -6.486 -11.709 1.00 98.06 92 PHE A C 1
ATOM 780 O O . PHE A 1 92 ? 4.470 -6.204 -11.436 1.00 98.06 92 PHE A O 1
ATOM 787 N N . ALA A 1 93 ? 5.964 -7.604 -12.361 1.00 98.38 93 ALA A N 1
ATOM 788 C CA . ALA A 1 93 ? 4.977 -8.597 -12.757 1.00 98.38 93 ALA A CA 1
ATOM 789 C C . ALA A 1 93 ? 4.249 -9.194 -11.548 1.00 98.38 93 ALA A C 1
ATOM 791 O O . ALA A 1 93 ? 3.036 -9.362 -11.612 1.00 98.38 93 ALA A O 1
ATOM 792 N N . LEU A 1 94 ? 4.949 -9.486 -10.446 1.00 98.38 94 LEU A N 1
ATOM 793 C CA . LEU A 1 94 ? 4.341 -10.000 -9.213 1.00 98.38 94 LEU A CA 1
ATOM 794 C C . LEU A 1 94 ? 3.369 -8.993 -8.570 1.00 98.38 94 LEU A C 1
ATOM 796 O O . LEU A 1 94 ? 2.262 -9.375 -8.179 1.00 98.38 94 LEU A O 1
ATOM 800 N N . ASP A 1 95 ? 3.760 -7.723 -8.486 1.00 97.62 95 ASP A N 1
ATOM 801 C CA . ASP A 1 95 ? 2.938 -6.639 -7.935 1.00 97.62 95 ASP A CA 1
ATOM 802 C C . ASP A 1 95 ? 1.690 -6.374 -8.789 1.00 97.62 95 ASP A C 1
ATOM 804 O O . ASP A 1 95 ? 0.557 -6.464 -8.301 1.00 97.62 95 ASP A O 1
ATOM 808 N N . VAL A 1 96 ? 1.875 -6.166 -10.096 1.00 97.69 96 VAL A N 1
ATOM 809 C CA . VAL A 1 96 ? 0.776 -5.921 -11.041 1.00 97.69 96 VAL A CA 1
ATOM 810 C C . VAL A 1 96 ? -0.171 -7.127 -11.094 1.00 97.69 96 VAL A C 1
ATOM 812 O O . VAL A 1 96 ? -1.392 -6.948 -11.084 1.00 97.69 96 VAL A O 1
ATOM 815 N N . SER A 1 97 ? 0.372 -8.351 -11.063 1.00 97.81 97 SER A N 1
ATOM 816 C CA . SER A 1 97 ? -0.378 -9.614 -10.954 1.00 97.81 97 SER A CA 1
ATOM 817 C C . SER A 1 97 ? -1.335 -9.596 -9.768 1.00 97.81 97 SER A C 1
ATOM 819 O O . SER A 1 97 ? -2.519 -9.921 -9.896 1.00 97.81 97 SER A O 1
ATOM 821 N N . TYR A 1 98 ? -0.827 -9.201 -8.598 1.00 97.81 98 TYR A N 1
ATOM 822 C CA . TYR A 1 98 ? -1.595 -9.192 -7.360 1.00 97.81 98 TYR A CA 1
ATOM 823 C C . TYR A 1 98 ? -2.789 -8.236 -7.418 1.00 97.81 98 TYR A C 1
ATOM 825 O O . TYR A 1 98 ? -3.909 -8.588 -7.023 1.00 97.81 98 TYR A O 1
ATOM 833 N N . TRP A 1 99 ? -2.561 -7.022 -7.918 1.00 96.81 99 TRP A N 1
ATOM 834 C CA . TRP A 1 99 ? -3.596 -5.997 -7.955 1.00 96.81 99 TRP A CA 1
ATOM 835 C C . TRP A 1 99 ? -4.622 -6.241 -9.060 1.00 96.81 99 TRP A C 1
ATOM 837 O O . TRP A 1 99 ? -5.820 -6.130 -8.785 1.00 96.81 99 TRP A O 1
ATOM 847 N N . CYS A 1 100 ? -4.174 -6.663 -10.244 1.00 96.19 100 CYS A N 1
ATOM 848 C CA . CYS A 1 100 ? -5.013 -6.845 -11.434 1.00 96.19 100 CYS A CA 1
ATOM 849 C C . CYS A 1 100 ? -5.605 -8.260 -11.572 1.00 96.19 100 CYS A C 1
ATOM 851 O O . CYS A 1 100 ? -6.315 -8.537 -12.538 1.00 96.19 100 CYS A O 1
ATOM 853 N N . ASN A 1 101 ? -5.326 -9.155 -10.614 1.00 95.25 101 ASN A N 1
ATOM 854 C CA . ASN A 1 101 ? -5.803 -10.542 -10.591 1.00 95.25 101 ASN A CA 1
ATOM 855 C C . ASN A 1 101 ? -5.500 -11.301 -11.898 1.00 95.25 101 ASN A C 1
ATOM 857 O O . ASN A 1 101 ? -6.372 -11.933 -12.497 1.00 95.25 101 ASN A O 1
ATOM 861 N N . VAL A 1 102 ? -4.249 -11.209 -12.336 1.00 95.75 102 VAL A N 1
ATOM 862 C CA . VAL A 1 102 ? -3.699 -11.863 -13.531 1.00 95.75 102 VAL A CA 1
ATOM 863 C C . VAL A 1 102 ? -2.420 -12.585 -13.134 1.00 95.75 102 VAL A C 1
ATOM 865 O O . VAL A 1 102 ? -1.796 -12.191 -12.156 1.00 95.75 102 VAL A O 1
ATOM 868 N N . SER A 1 103 ? -2.021 -13.656 -13.821 1.00 96.50 103 SER A N 1
ATOM 869 C CA . SER A 1 103 ? -0.815 -14.371 -13.405 1.00 96.50 103 SER A CA 1
ATOM 870 C C . SER A 1 103 ? 0.452 -13.576 -13.750 1.00 96.50 103 SER A C 1
ATOM 872 O O . SER A 1 103 ? 0.582 -13.022 -14.842 1.00 96.50 103 SER A O 1
ATOM 874 N N . ALA A 1 104 ? 1.421 -13.546 -12.830 1.00 97.19 104 ALA A N 1
ATOM 875 C CA . ALA A 1 104 ? 2.715 -12.901 -13.070 1.00 97.19 104 ALA A CA 1
ATOM 876 C C . ALA A 1 104 ? 3.441 -13.487 -14.293 1.00 97.19 104 ALA A C 1
ATOM 878 O O . ALA A 1 104 ? 4.122 -12.769 -15.017 1.00 97.19 104 ALA A O 1
ATOM 879 N N . LYS A 1 105 ? 3.250 -14.785 -14.559 1.00 96.75 105 LYS A N 1
ATOM 880 C CA . LYS A 1 105 ? 3.831 -15.458 -15.722 1.00 96.75 105 LYS A CA 1
ATOM 881 C C . LYS A 1 105 ? 3.240 -14.939 -17.034 1.00 96.75 105 LYS A C 1
ATOM 883 O O . LYS A 1 105 ? 3.990 -14.714 -17.982 1.00 96.75 105 LYS A O 1
ATOM 888 N N . ASP A 1 106 ? 1.926 -14.734 -17.085 1.00 95.75 106 ASP A N 1
ATOM 889 C CA . ASP A 1 106 ? 1.265 -14.197 -18.280 1.00 95.75 106 ASP A CA 1
ATOM 890 C C . ASP A 1 106 ? 1.713 -12.750 -18.519 1.00 95.75 106 ASP A C 1
ATOM 892 O O . ASP A 1 106 ? 2.045 -12.387 -19.642 1.00 95.75 106 ASP A O 1
ATOM 896 N N . LEU A 1 107 ? 1.865 -11.950 -17.456 1.00 96.50 107 LEU A N 1
ATOM 897 C CA . LEU A 1 107 ? 2.448 -10.606 -17.560 1.00 96.50 107 LEU A CA 1
ATOM 898 C C . LEU A 1 107 ? 3.875 -10.630 -18.120 1.00 96.50 107 LEU A C 1
ATOM 900 O O . LEU A 1 107 ? 4.193 -9.863 -19.019 1.00 96.50 107 LEU A O 1
ATOM 904 N N . GLN A 1 108 ? 4.731 -11.526 -17.626 1.00 94.94 108 GLN A N 1
ATOM 905 C CA . GLN A 1 108 ? 6.123 -11.633 -18.078 1.00 94.94 108 GLN A CA 1
ATOM 906 C C . GLN A 1 108 ? 6.267 -12.081 -19.537 1.00 94.94 108 GLN A C 1
ATOM 908 O O . GLN A 1 108 ? 7.304 -11.824 -20.149 1.00 94.94 108 GLN A O 1
ATOM 913 N N . THR A 1 109 ? 5.285 -12.814 -20.067 1.00 93.44 109 THR A N 1
ATOM 914 C CA . THR A 1 109 ? 5.375 -13.443 -21.393 1.00 93.44 109 THR A CA 1
ATOM 915 C C . THR A 1 109 ? 4.576 -12.715 -22.464 1.00 93.44 109 THR A C 1
ATOM 917 O O . THR A 1 109 ? 5.011 -12.701 -23.615 1.00 93.44 109 THR A O 1
ATOM 920 N N . SER A 1 110 ? 3.458 -12.093 -22.090 1.00 92.94 110 SER A N 1
ATOM 921 C CA . SER A 1 110 ? 2.495 -11.520 -23.032 1.00 92.94 110 SER A CA 1
ATOM 922 C C . SER A 1 110 ? 2.365 -10.001 -22.935 1.00 92.94 110 SER A C 1
ATOM 924 O O . SER A 1 110 ? 1.901 -9.388 -23.895 1.00 92.94 110 SER A O 1
ATOM 926 N N . LEU A 1 111 ? 2.758 -9.374 -21.818 1.00 94.38 111 LEU A N 1
ATOM 927 C CA . LEU A 1 111 ? 2.675 -7.920 -21.667 1.00 94.38 111 LEU A CA 1
ATOM 928 C C . LEU A 1 111 ? 3.993 -7.248 -22.067 1.00 94.38 111 LEU A C 1
ATOM 930 O O . LEU A 1 111 ? 5.080 -7.678 -21.678 1.00 94.38 111 LEU A O 1
ATOM 934 N N . ASP A 1 112 ? 3.886 -6.160 -22.827 1.00 95.31 112 ASP A N 1
ATOM 935 C CA . ASP A 1 112 ? 5.029 -5.315 -23.151 1.00 95.31 112 ASP A CA 1
ATOM 936 C C . ASP A 1 112 ? 5.688 -4.750 -21.877 1.00 95.31 112 ASP A C 1
ATOM 938 O O . ASP A 1 112 ? 5.012 -4.394 -20.906 1.00 95.31 112 ASP A O 1
ATOM 942 N N . LYS A 1 113 ? 7.024 -4.673 -21.874 1.00 93.81 113 LYS A N 1
ATOM 943 C CA . LYS A 1 113 ? 7.787 -4.263 -20.687 1.00 93.81 113 LYS A CA 1
ATOM 944 C C . LYS A 1 113 ? 7.530 -2.815 -20.296 1.00 93.81 113 LYS A C 1
ATOM 946 O O . LYS A 1 113 ? 7.443 -2.549 -19.100 1.00 93.81 113 LYS A O 1
ATOM 951 N N . ASP A 1 114 ? 7.377 -1.911 -21.258 1.00 92.25 114 ASP A N 1
ATOM 952 C CA . ASP A 1 114 ? 7.124 -0.500 -20.967 1.00 92.25 114 ASP A CA 1
ATOM 953 C C . ASP A 1 114 ? 5.708 -0.326 -20.407 1.00 92.25 114 ASP A C 1
ATOM 955 O O . ASP A 1 114 ? 5.493 0.448 -19.471 1.00 92.25 114 ASP A O 1
ATOM 959 N N . VAL A 1 115 ? 4.748 -1.120 -20.897 1.00 94.50 115 VAL A N 1
ATOM 960 C CA . VAL A 1 115 ? 3.390 -1.174 -20.331 1.00 94.50 115 VAL A CA 1
ATOM 961 C C . VAL A 1 115 ? 3.406 -1.722 -18.902 1.00 94.50 115 VAL A C 1
ATOM 963 O O . VAL A 1 115 ? 2.779 -1.133 -18.020 1.00 94.50 115 VAL A O 1
ATOM 966 N N . LEU A 1 116 ? 4.138 -2.811 -18.643 1.00 96.06 116 LEU A N 1
ATOM 967 C CA . LEU A 1 116 ? 4.281 -3.375 -17.298 1.00 96.06 116 LEU A CA 1
ATOM 968 C C . LEU A 1 116 ? 4.952 -2.381 -16.338 1.00 96.06 116 LEU A C 1
ATOM 970 O O . LEU A 1 116 ? 4.490 -2.199 -15.212 1.00 96.06 116 LEU A O 1
ATOM 974 N N . PHE A 1 117 ? 6.016 -1.722 -16.798 1.00 93.31 117 PHE A N 1
ATOM 975 C CA . PHE A 1 117 ? 6.730 -0.683 -16.065 1.00 93.31 117 PHE A CA 1
ATOM 976 C C . PHE A 1 117 ? 5.792 0.472 -15.691 1.00 93.31 117 PHE A C 1
ATOM 978 O O . PHE A 1 117 ? 5.697 0.845 -14.521 1.00 93.31 117 PHE A O 1
ATOM 985 N N . ALA A 1 118 ? 5.043 1.003 -16.662 1.00 90.94 118 ALA A N 1
ATOM 986 C CA . ALA A 1 118 ? 4.087 2.082 -16.430 1.00 90.94 118 ALA A CA 1
ATOM 987 C C . ALA A 1 118 ? 2.961 1.662 -15.471 1.00 90.94 118 ALA A C 1
ATOM 989 O O . ALA A 1 118 ? 2.596 2.429 -14.577 1.00 90.94 118 ALA A O 1
ATOM 990 N N . ALA A 1 119 ? 2.436 0.441 -15.619 1.00 94.75 119 ALA A N 1
ATOM 991 C CA . ALA A 1 119 ? 1.402 -0.097 -14.740 1.00 94.75 119 ALA A CA 1
ATOM 992 C C . ALA A 1 119 ? 1.892 -0.220 -13.291 1.00 94.75 119 ALA A C 1
ATOM 994 O O . ALA A 1 119 ? 1.178 0.193 -12.378 1.00 94.75 119 ALA A O 1
ATOM 995 N N . PHE A 1 120 ? 3.111 -0.728 -13.084 1.00 95.44 120 PHE A N 1
ATOM 996 C CA . PHE A 1 120 ? 3.719 -0.836 -11.759 1.00 95.44 120 PHE A CA 1
ATOM 997 C C . PHE A 1 120 ? 3.827 0.530 -11.073 1.00 95.44 120 PHE A C 1
ATOM 999 O O . PHE A 1 120 ? 3.307 0.707 -9.974 1.00 95.44 120 PHE A O 1
ATOM 1006 N N . TRP A 1 121 ? 4.429 1.531 -11.721 1.00 90.50 121 TRP A N 1
ATOM 1007 C CA . TRP A 1 121 ? 4.598 2.848 -11.094 1.00 90.50 121 TRP A CA 1
ATOM 1008 C C . TRP A 1 121 ? 3.273 3.582 -10.883 1.00 90.50 121 TRP A C 1
ATOM 1010 O O . TRP A 1 121 ? 3.090 4.236 -9.855 1.00 90.50 121 TRP A O 1
ATOM 1020 N N . ALA A 1 122 ? 2.312 3.426 -11.798 1.00 90.69 122 ALA A N 1
ATOM 1021 C CA . ALA A 1 122 ? 0.965 3.945 -11.592 1.00 90.69 122 ALA A CA 1
ATOM 1022 C C . ALA A 1 122 ? 0.293 3.297 -10.367 1.00 90.69 122 ALA A C 1
ATOM 1024 O O . ALA A 1 122 ? -0.365 4.000 -9.596 1.00 90.69 122 ALA A O 1
ATOM 1025 N N . LEU A 1 123 ? 0.502 1.992 -10.140 1.00 91.81 123 LEU A N 1
ATOM 1026 C CA . LEU A 1 123 ? 0.028 1.305 -8.937 1.00 91.81 123 LEU A CA 1
ATOM 1027 C C . LEU A 1 123 ? 0.719 1.814 -7.680 1.00 91.81 123 LEU A C 1
ATOM 1029 O O . LEU A 1 123 ? 0.025 2.060 -6.700 1.00 91.81 123 LEU A O 1
ATOM 1033 N N . GLN A 1 124 ? 2.034 2.041 -7.702 1.00 87.38 124 GLN A N 1
ATOM 1034 C CA . GLN A 1 124 ? 2.740 2.592 -6.540 1.00 87.38 124 GLN A CA 1
ATOM 1035 C C . GLN A 1 124 ? 2.194 3.969 -6.142 1.00 87.38 124 GLN A C 1
ATOM 1037 O O . GLN A 1 124 ? 2.096 4.273 -4.961 1.00 87.38 124 GLN A O 1
ATOM 1042 N N . VAL A 1 125 ? 1.763 4.793 -7.101 1.00 85.62 125 VAL A N 1
ATOM 1043 C CA . VAL A 1 125 ? 1.112 6.077 -6.795 1.00 85.62 125 VAL A CA 1
ATOM 1044 C C . VAL A 1 125 ? -0.313 5.874 -6.274 1.00 85.62 125 VAL A C 1
ATOM 1046 O O . VAL A 1 125 ? -0.700 6.472 -5.268 1.00 85.62 125 VAL A O 1
ATOM 1049 N N . GLN A 1 126 ? -1.105 5.048 -6.959 1.00 86.31 126 GLN A N 1
ATOM 1050 C CA . GLN A 1 126 ? -2.534 4.879 -6.691 1.00 86.31 126 GLN A CA 1
ATOM 1051 C C . GLN A 1 126 ? -2.828 4.066 -5.424 1.00 86.31 126 GLN A C 1
ATOM 1053 O O . GLN A 1 126 ? -3.794 4.353 -4.718 1.00 86.31 126 GLN A O 1
ATOM 1058 N N . MET A 1 127 ? -1.992 3.069 -5.145 1.00 86.81 127 MET A N 1
ATOM 1059 C CA . MET A 1 127 ? -2.097 2.124 -4.035 1.00 86.81 127 MET A CA 1
ATOM 1060 C C . MET A 1 127 ? -1.080 2.431 -2.929 1.00 86.81 127 MET A C 1
ATOM 1062 O O . MET A 1 127 ? -0.735 1.551 -2.141 1.00 86.81 127 MET A O 1
ATOM 1066 N N . ASN A 1 128 ? -0.652 3.692 -2.818 1.00 84.44 128 ASN A N 1
ATOM 1067 C CA . ASN A 1 128 ? 0.019 4.202 -1.628 1.00 84.44 128 ASN A CA 1
ATOM 1068 C C . ASN A 1 128 ? -1.023 4.796 -0.653 1.00 84.44 128 ASN A C 1
ATOM 1070 O O . ASN A 1 128 ? -1.739 5.733 -1.026 1.00 84.44 128 ASN A O 1
ATOM 1074 N N . PRO A 1 129 ? -1.142 4.270 0.583 1.00 81.06 129 PRO A N 1
ATOM 1075 C CA . PRO A 1 129 ? -2.053 4.808 1.592 1.00 81.06 129 PRO A CA 1
ATOM 1076 C C . PRO A 1 129 ? -1.807 6.285 1.925 1.00 81.06 129 PRO A C 1
ATOM 1078 O O . PRO A 1 129 ? -2.766 6.988 2.235 1.00 81.06 129 PRO A O 1
ATOM 1081 N N . ASP A 1 130 ? -0.572 6.777 1.798 1.00 78.31 130 ASP A N 1
ATOM 1082 C CA . ASP A 1 130 ? -0.220 8.177 2.077 1.00 78.31 130 ASP A CA 1
ATOM 1083 C C . ASP A 1 130 ? -0.836 9.149 1.057 1.00 78.31 130 ASP A C 1
ATOM 1085 O O . ASP A 1 130 ? -1.063 10.319 1.361 1.00 78.31 130 ASP A O 1
ATOM 1089 N N . ASN A 1 131 ? -1.177 8.655 -0.138 1.00 79.19 131 ASN A N 1
ATOM 1090 C CA . ASN A 1 131 ? -1.852 9.424 -1.188 1.00 79.19 131 ASN A CA 1
ATOM 1091 C C . ASN A 1 131 ? -3.387 9.346 -1.093 1.00 79.19 131 ASN A C 1
ATOM 1093 O O . ASN A 1 131 ? -4.099 9.886 -1.949 1.00 79.19 131 ASN A O 1
ATOM 1097 N N . ALA A 1 132 ? -3.930 8.631 -0.105 1.00 84.81 132 ALA A N 1
ATOM 1098 C CA . ALA A 1 132 ? -5.364 8.432 0.010 1.00 84.81 132 ALA A CA 1
ATOM 1099 C C . ALA A 1 132 ? -6.091 9.732 0.378 1.00 84.81 132 ALA A C 1
ATOM 1101 O O . ALA A 1 132 ? -5.664 10.503 1.235 1.00 84.81 132 ALA A O 1
ATOM 1102 N N . LYS A 1 133 ? -7.258 9.951 -0.238 1.00 84.62 133 LYS A N 1
ATOM 1103 C CA . LYS A 1 133 ? -8.162 11.024 0.182 1.00 84.62 133 LYS A CA 1
ATOM 1104 C C . LYS A 1 133 ? -8.829 10.631 1.488 1.00 84.62 133 LYS A C 1
ATOM 1106 O O . LYS A 1 133 ? -9.569 9.649 1.525 1.00 84.62 133 LYS A O 1
ATOM 1111 N N . VAL A 1 134 ? -8.593 11.426 2.521 1.00 82.25 134 VAL A N 1
ATOM 1112 C CA . VAL A 1 134 ? -9.179 11.202 3.836 1.00 82.25 134 VAL A CA 1
ATOM 1113 C C . VAL A 1 134 ? -10.427 12.060 4.018 1.00 82.25 134 VAL A C 1
ATOM 1115 O O . VAL A 1 134 ? -10.473 13.208 3.577 1.00 82.25 134 VAL A O 1
ATOM 1118 N N . ASN A 1 135 ? -11.445 11.498 4.662 1.00 84.25 135 ASN A N 1
ATOM 1119 C CA . ASN A 1 135 ? -12.634 12.217 5.091 1.00 84.25 135 ASN A CA 1
ATOM 1120 C C . ASN A 1 135 ? -12.417 12.765 6.510 1.00 84.25 135 ASN A C 1
ATOM 1122 O O . ASN A 1 135 ? -12.318 12.008 7.473 1.00 84.25 135 ASN A O 1
ATOM 1126 N N . GLU A 1 136 ? -12.358 14.088 6.644 1.00 79.31 136 GLU A N 1
ATOM 1127 C CA . GLU A 1 136 ? -12.170 14.746 7.941 1.00 79.31 136 GLU A CA 1
ATOM 1128 C C . GLU A 1 136 ? -13.369 14.614 8.885 1.00 79.31 136 GLU A C 1
ATOM 1130 O O . GLU A 1 136 ? -13.187 14.635 10.102 1.00 79.31 136 GLU A O 1
ATOM 1135 N N . ASP A 1 137 ? -14.564 14.427 8.329 1.00 83.81 137 ASP A N 1
ATOM 1136 C CA . ASP A 1 137 ? -15.817 14.263 9.068 1.00 83.81 137 ASP A CA 1
ATOM 1137 C C . ASP A 1 137 ? -16.152 12.779 9.298 1.00 83.81 137 ASP A C 1
ATOM 1139 O O . ASP A 1 137 ? -17.292 12.412 9.594 1.00 83.81 137 ASP A O 1
ATOM 1143 N N . TYR A 1 138 ? -15.171 11.891 9.127 1.00 86.50 138 TYR A N 1
ATOM 1144 C CA . TYR A 1 138 ? -15.361 10.461 9.304 1.00 86.50 138 TYR A CA 1
ATOM 1145 C C . TYR A 1 138 ? -15.617 10.112 10.775 1.00 86.50 138 TYR A C 1
ATOM 1147 O O . TYR A 1 138 ? -14.796 10.377 11.652 1.00 86.50 138 TYR A O 1
ATOM 1155 N N . THR A 1 139 ? -16.761 9.483 11.042 1.00 88.00 139 THR A N 1
ATOM 1156 C CA . THR A 1 139 ? -17.232 9.166 12.402 1.00 88.00 139 THR A CA 1
ATOM 1157 C C . THR A 1 139 ? -17.267 7.672 12.708 1.00 88.00 139 THR A C 1
ATOM 1159 O O . THR A 1 139 ? -17.469 7.293 13.859 1.00 88.00 139 THR A O 1
ATOM 1162 N N . GLY A 1 140 ? -17.052 6.812 11.713 1.00 91.31 140 GLY A N 1
ATOM 1163 C CA . GLY A 1 140 ? -17.179 5.368 11.859 1.00 91.31 140 GLY A CA 1
ATOM 1164 C C . GLY A 1 140 ? -17.564 4.683 10.552 1.00 91.31 140 GLY A C 1
ATOM 1165 O O . GLY A 1 140 ? -17.566 5.302 9.492 1.00 91.31 140 GLY A O 1
ATOM 1166 N N . PHE A 1 141 ? -17.908 3.404 10.650 1.00 94.94 141 PHE A N 1
ATOM 1167 C CA . PHE A 1 141 ? -18.324 2.559 9.529 1.00 94.94 141 PHE A CA 1
ATOM 1168 C C . PHE A 1 141 ? -19.464 1.629 9.947 1.00 94.94 141 PHE A C 1
ATOM 1170 O O . PHE A 1 141 ? -19.756 1.483 11.134 1.00 94.94 141 PHE A O 1
ATOM 1177 N N . ALA A 1 142 ? -20.089 0.955 8.981 1.00 94.25 142 ALA A N 1
ATOM 1178 C CA . ALA A 1 142 ? -21.104 -0.059 9.244 1.00 94.25 142 ALA A CA 1
ATOM 1179 C C . ALA A 1 142 ? -20.730 -1.398 8.602 1.00 94.25 142 ALA A C 1
ATOM 1181 O O . ALA A 1 142 ? -20.261 -1.441 7.466 1.00 94.25 142 ALA A O 1
ATOM 1182 N N . ILE A 1 143 ? -20.970 -2.500 9.315 1.00 93.62 143 ILE A N 1
ATOM 1183 C CA . ILE A 1 143 ? -20.849 -3.857 8.768 1.00 93.62 143 ILE A CA 1
ATOM 1184 C C . ILE A 1 143 ? -22.121 -4.622 9.106 1.00 93.62 143 ILE A C 1
ATOM 1186 O O . ILE A 1 143 ? -22.524 -4.661 10.265 1.00 93.62 143 ILE A O 1
ATOM 1190 N N . ASP A 1 144 ? -22.752 -5.226 8.096 1.00 92.88 144 ASP A N 1
ATOM 1191 C CA . ASP A 1 144 ? -23.974 -6.028 8.250 1.00 92.88 144 ASP A CA 1
ATOM 1192 C C . ASP A 1 144 ? -25.096 -5.291 9.023 1.00 92.88 144 ASP A C 1
ATOM 1194 O O . ASP A 1 144 ? -25.841 -5.884 9.797 1.00 92.88 144 ASP A O 1
ATOM 1198 N N . GLY A 1 145 ? -25.205 -3.970 8.827 1.00 91.56 145 GLY A N 1
ATOM 1199 C CA . GLY A 1 145 ? -26.206 -3.113 9.480 1.00 91.56 145 GLY A CA 1
ATOM 1200 C C . GLY A 1 145 ? -25.863 -2.667 10.908 1.00 91.56 145 GLY A C 1
ATOM 1201 O O . GLY A 1 145 ? -26.652 -1.947 11.514 1.00 91.56 145 GLY A O 1
ATOM 1202 N N . VAL A 1 146 ? -24.702 -3.056 11.444 1.00 93.56 146 VAL A N 1
ATOM 1203 C CA . VAL A 1 146 ? -24.208 -2.610 12.754 1.00 93.56 146 VAL A CA 1
ATOM 1204 C C . VAL A 1 146 ? -23.219 -1.465 12.570 1.00 93.56 146 VAL A C 1
ATOM 1206 O O . VAL A 1 146 ? -22.218 -1.619 11.870 1.00 93.56 146 VAL A O 1
ATOM 1209 N N . GLU A 1 147 ? -23.485 -0.331 13.217 1.00 94.06 147 GLU A N 1
ATOM 1210 C CA . GLU A 1 147 ? -22.592 0.830 13.224 1.00 94.06 147 GLU A CA 1
ATOM 1211 C C . GLU A 1 147 ? -21.464 0.660 14.248 1.00 94.06 147 GLU A C 1
ATOM 1213 O O . GLU A 1 147 ? -21.697 0.301 15.402 1.00 94.06 147 GLU A O 1
ATOM 1218 N N . TYR A 1 148 ? -20.241 0.966 13.826 1.00 92.88 148 TYR A N 1
ATOM 1219 C CA . TYR A 1 148 ? -19.035 1.012 14.642 1.00 92.88 148 TYR A CA 1
ATOM 1220 C C . TYR A 1 148 ? -18.511 2.439 14.625 1.00 92.88 148 TYR A C 1
ATOM 1222 O O . TYR A 1 148 ? -18.047 2.926 13.593 1.00 92.88 148 TYR A O 1
ATOM 1230 N N . LEU A 1 149 ? -18.599 3.110 15.767 1.00 89.00 149 LEU A N 1
ATOM 1231 C CA . LEU A 1 149 ? -18.301 4.532 15.872 1.00 89.00 149 LEU A CA 1
ATOM 1232 C C . LEU A 1 149 ? -16.893 4.746 16.417 1.00 89.00 149 LEU A C 1
ATOM 1234 O O . LEU A 1 149 ? -16.426 4.007 17.288 1.00 89.00 149 LEU A O 1
ATOM 1238 N N . LEU A 1 150 ? -16.232 5.780 15.908 1.00 83.75 150 LEU A N 1
ATOM 1239 C CA . LEU A 1 150 ? -15.033 6.335 16.515 1.00 83.75 150 LEU A CA 1
ATOM 1240 C C . LEU A 1 150 ? -15.403 7.108 17.793 1.00 83.75 150 LEU A C 1
ATOM 1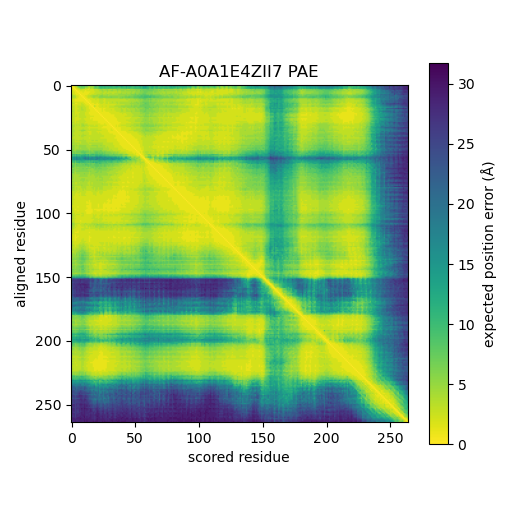242 O O . LEU A 1 150 ? -16.512 7.644 17.893 1.00 83.75 150 LEU A O 1
ATOM 1246 N N . PRO A 1 151 ? -14.486 7.208 18.771 1.00 73.56 151 PRO A N 1
ATOM 1247 C CA . PRO A 1 151 ? -14.699 8.042 19.948 1.00 73.56 151 PRO A CA 1
ATOM 1248 C C . PRO A 1 151 ? -14.971 9.504 19.563 1.00 73.56 151 PRO A C 1
ATOM 1250 O O . PRO A 1 151 ? -14.345 10.042 18.649 1.00 73.56 151 PRO A O 1
ATOM 1253 N N . ALA A 1 152 ? -15.873 10.172 20.290 1.00 64.38 152 ALA A N 1
ATOM 1254 C CA . ALA A 1 152 ? -16.113 11.605 20.114 1.00 64.38 152 ALA A CA 1
ATOM 1255 C C . ALA A 1 152 ? -14.839 12.426 20.405 1.00 64.38 152 ALA A C 1
ATOM 1257 O O . ALA A 1 152 ? -13.928 11.943 21.077 1.00 64.38 152 ALA A O 1
ATOM 1258 N N . LYS A 1 153 ? -14.808 13.686 19.936 1.00 52.09 153 LYS A N 1
ATOM 1259 C CA . LYS A 1 153 ? -13.659 14.627 19.863 1.00 52.09 153 LYS A CA 1
ATOM 1260 C C . LYS A 1 153 ? -12.797 14.804 21.138 1.00 52.09 153 LYS A C 1
ATOM 1262 O O . LYS A 1 153 ? -11.753 15.442 21.057 1.00 52.09 153 LYS A O 1
ATOM 1267 N N . HIS A 1 154 ? -13.182 14.224 22.277 1.00 45.56 154 HIS A N 1
ATOM 1268 C CA . HIS A 1 154 ? -12.465 14.265 23.558 1.00 45.56 154 HIS A CA 1
ATOM 1269 C C . HIS A 1 154 ? -12.389 12.918 24.301 1.00 45.56 154 HIS A C 1
ATOM 1271 O O . HIS A 1 154 ? -12.059 12.908 25.482 1.00 45.56 154 HIS A O 1
ATOM 1277 N N . MET A 1 155 ? -12.701 11.788 23.650 1.00 50.91 155 MET A N 1
ATOM 1278 C CA . MET A 1 155 ? -12.843 10.491 24.332 1.00 50.91 155 MET A CA 1
ATOM 1279 C C . MET A 1 155 ? -13.819 10.560 25.529 1.00 50.91 155 MET A C 1
ATOM 1281 O O . MET A 1 155 ? -13.615 9.912 26.554 1.00 50.91 155 MET A O 1
ATOM 1285 N N . GLU A 1 156 ? -14.876 11.378 25.429 1.00 40.28 156 GLU A N 1
ATOM 1286 C CA . GLU A 1 156 ? -15.907 11.458 26.468 1.00 40.28 156 GLU A CA 1
ATOM 1287 C C . GLU A 1 156 ? -16.561 10.083 26.652 1.00 40.28 156 GLU A C 1
ATOM 1289 O O . GLU A 1 156 ? -17.156 9.534 25.724 1.00 40.28 156 GLU A O 1
ATOM 1294 N N . GLY A 1 157 ? -16.420 9.527 27.858 1.00 40.25 157 GLY A N 1
ATOM 1295 C CA . GLY A 1 157 ? -16.870 8.178 28.200 1.00 40.25 157 GLY A CA 1
ATOM 1296 C C . GLY A 1 157 ? -15.763 7.123 28.245 1.00 40.25 157 GLY A C 1
ATOM 1297 O O . GLY A 1 157 ? -16.068 5.989 28.611 1.00 40.25 157 GLY A O 1
ATOM 1298 N N . SER A 1 158 ? -14.509 7.475 27.934 1.00 41.78 158 SER A N 1
ATOM 1299 C CA . SER A 1 158 ? -13.404 6.521 28.009 1.00 41.78 158 SER A CA 1
ATOM 1300 C C . SER A 1 158 ? -12.821 6.381 29.424 1.00 41.78 158 SER A C 1
ATOM 1302 O O . SER A 1 158 ? -12.590 7.376 30.114 1.00 41.78 158 SER A O 1
ATOM 1304 N N . THR A 1 159 ? -12.566 5.153 29.883 1.00 44.75 159 THR A N 1
ATOM 1305 C CA . THR A 1 159 ? -12.017 4.875 31.224 1.00 44.75 159 THR A CA 1
ATOM 1306 C C . THR A 1 159 ? -10.499 5.106 31.297 1.00 44.75 159 THR A C 1
ATOM 1308 O O . THR A 1 159 ? -9.792 5.131 30.292 1.00 44.75 159 THR A O 1
ATOM 1311 N N . VAL A 1 160 ? -9.952 5.246 32.512 1.00 38.09 160 VAL A N 1
ATOM 1312 C CA . VAL A 1 160 ? -8.496 5.381 32.756 1.00 38.09 160 VAL A CA 1
ATOM 1313 C C . VAL A 1 160 ? -7.695 4.180 32.208 1.00 38.09 160 VAL A C 1
ATOM 1315 O O . VAL A 1 160 ? -6.543 4.329 31.810 1.00 38.09 160 VAL A O 1
ATOM 1318 N N . GLU A 1 161 ? -8.305 2.998 32.107 1.00 41.50 161 GLU A N 1
ATOM 1319 C CA . GLU A 1 161 ? -7.714 1.807 31.470 1.00 41.50 161 GLU A CA 1
ATOM 1320 C C . GLU A 1 161 ? -7.694 1.903 29.933 1.00 41.50 161 GLU A C 1
ATOM 1322 O O . GLU A 1 161 ? -6.731 1.475 29.290 1.00 41.50 161 GLU A O 1
ATOM 1327 N N . GLU A 1 162 ? -8.692 2.553 29.331 1.00 44.12 162 GLU A N 1
ATOM 1328 C CA . GLU A 1 162 ? -8.683 2.917 27.908 1.00 44.12 162 GLU A CA 1
ATOM 1329 C C . GLU A 1 162 ? -7.632 4.014 27.621 1.00 44.12 162 GLU A C 1
ATOM 1331 O O . GLU A 1 162 ? -7.059 4.053 26.534 1.00 44.12 162 GLU A O 1
ATOM 1336 N N . PHE A 1 163 ? -7.263 4.815 28.629 1.00 43.75 163 PHE A N 1
ATOM 1337 C CA . PHE A 1 163 ? -6.081 5.691 28.618 1.00 43.75 163 PHE A CA 1
ATOM 1338 C C . PHE A 1 163 ? -4.752 4.945 28.827 1.00 43.75 163 PHE A C 1
ATOM 1340 O O . PHE A 1 163 ? -3.746 5.329 28.243 1.00 43.75 163 PHE A O 1
ATOM 1347 N N . SER A 1 164 ? -4.699 3.866 29.614 1.00 41.69 164 SER A N 1
ATOM 1348 C CA . SER A 1 164 ? -3.489 3.026 29.728 1.00 41.69 164 SER A CA 1
ATOM 1349 C C . SER A 1 164 ? -3.191 2.291 28.411 1.00 41.69 164 SER A C 1
ATOM 1351 O O . SER A 1 164 ? -2.037 2.151 28.001 1.00 41.69 164 SER A O 1
ATOM 1353 N N . SER A 1 165 ? -4.249 1.980 27.657 1.00 47.56 165 SER A N 1
ATOM 1354 C CA . SER A 1 165 ? -4.174 1.543 26.259 1.00 47.56 165 SER A CA 1
ATOM 1355 C C . SER A 1 165 ? -3.578 2.613 25.330 1.00 47.56 165 SER A C 1
ATOM 1357 O O . SER A 1 165 ? -3.148 2.272 24.2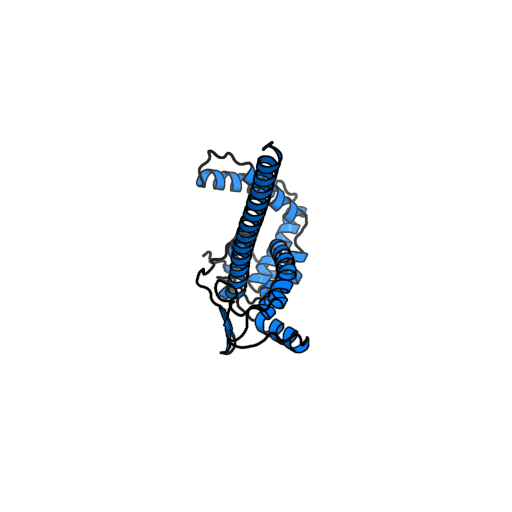32 1.00 47.56 165 SER A O 1
ATOM 1359 N N . ALA A 1 166 ? -3.466 3.883 25.754 1.00 41.81 166 ALA A N 1
ATOM 1360 C CA . ALA A 1 166 ? -2.832 4.952 24.979 1.00 41.81 166 ALA A CA 1
ATOM 1361 C C . ALA A 1 166 ? -1.297 4.786 24.848 1.00 41.81 166 ALA A C 1
ATOM 1363 O O . ALA A 1 166 ? -0.696 5.271 23.890 1.00 41.81 166 ALA A O 1
ATOM 1364 N N . ALA A 1 167 ? -0.639 4.063 25.764 1.00 43.19 167 ALA A N 1
ATOM 1365 C CA . ALA A 1 167 ? 0.782 3.717 25.625 1.00 43.19 167 ALA A CA 1
ATOM 1366 C C . ALA A 1 167 ? 0.989 2.639 24.543 1.00 43.19 167 ALA A C 1
ATOM 1368 O O . ALA A 1 167 ? 1.821 2.801 23.651 1.00 43.19 167 ALA A O 1
ATOM 1369 N N . GLN A 1 168 ? 0.144 1.601 24.551 1.00 50.28 168 GLN A N 1
ATOM 1370 C CA . GLN A 1 168 ? 0.043 0.626 23.456 1.00 50.28 168 GLN A CA 1
ATOM 1371 C C . GLN A 1 168 ? -0.434 1.272 22.154 1.00 50.28 168 GLN A C 1
ATOM 1373 O O . GLN A 1 168 ? -0.044 0.852 21.074 1.00 50.28 168 GLN A O 1
ATOM 1378 N N . PHE A 1 169 ? -1.245 2.323 22.230 1.00 53.38 169 PHE A N 1
ATOM 1379 C CA . PHE A 1 169 ? -1.666 3.120 21.087 1.00 53.38 169 PHE A CA 1
ATOM 1380 C C . PHE A 1 169 ? -0.498 3.899 20.475 1.00 53.38 169 PHE A C 1
ATOM 1382 O O . PHE A 1 169 ? -0.363 3.898 19.258 1.00 53.38 169 PHE A O 1
ATOM 1389 N N . GLN A 1 170 ? 0.377 4.506 21.285 1.00 51.22 170 GLN A N 1
ATOM 1390 C CA . GLN A 1 170 ? 1.591 5.175 20.806 1.00 51.22 170 GLN A CA 1
ATOM 1391 C C . GLN A 1 170 ? 2.551 4.181 20.133 1.00 51.22 170 GLN A C 1
ATOM 1393 O O . GLN A 1 170 ? 3.096 4.471 19.068 1.00 51.22 170 GLN A O 1
ATOM 1398 N N . GLU A 1 171 ? 2.726 3.001 20.733 1.00 59.16 171 GLU A N 1
ATOM 1399 C CA . GLU A 1 171 ? 3.538 1.906 20.194 1.00 59.16 171 GLU A CA 1
ATOM 1400 C C . GLU A 1 171 ? 2.946 1.370 18.882 1.00 59.16 171 GLU A C 1
ATOM 1402 O O . GLU A 1 171 ? 3.632 1.327 17.862 1.00 59.16 171 GLU A O 1
ATOM 1407 N N . ASN A 1 172 ? 1.638 1.100 18.852 1.00 58.94 172 ASN A N 1
ATOM 1408 C CA . ASN A 1 172 ? 0.909 0.732 17.639 1.00 58.94 172 ASN A CA 1
ATOM 1409 C C . ASN A 1 172 ? 0.980 1.834 16.575 1.00 58.94 172 ASN A C 1
ATOM 1411 O O . ASN A 1 172 ? 1.094 1.528 15.396 1.00 58.94 172 ASN A O 1
ATOM 1415 N N . MET A 1 173 ? 0.987 3.111 16.959 1.00 58.84 173 MET A N 1
ATOM 1416 C CA . MET A 1 173 ? 1.122 4.226 16.021 1.00 58.84 173 MET A CA 1
ATOM 1417 C C . MET A 1 173 ? 2.522 4.301 15.406 1.00 58.84 173 MET A C 1
ATOM 1419 O O . MET A 1 173 ? 2.661 4.579 14.216 1.00 58.84 173 MET A O 1
ATOM 1423 N N . ASN A 1 174 ? 3.564 4.004 16.184 1.00 59.91 174 ASN A N 1
ATOM 1424 C CA . ASN A 1 174 ? 4.921 3.860 15.657 1.00 59.91 174 ASN A CA 1
ATOM 1425 C C . ASN A 1 174 ? 5.019 2.650 14.712 1.00 59.91 174 ASN A C 1
ATOM 1427 O O . ASN A 1 174 ? 5.661 2.743 13.669 1.00 59.91 174 ASN A O 1
ATOM 1431 N N . HIS A 1 175 ? 4.318 1.555 15.021 1.00 63.66 175 HIS A N 1
ATOM 1432 C CA . HIS A 1 175 ? 4.199 0.397 14.136 1.00 63.66 175 HIS A CA 1
ATOM 1433 C C . HIS A 1 175 ? 3.499 0.739 12.812 1.00 63.66 175 HIS A C 1
ATOM 1435 O O . HIS A 1 175 ? 3.975 0.323 11.760 1.00 63.66 175 HIS A O 1
ATOM 1441 N N . LEU A 1 176 ? 2.429 1.540 12.833 1.00 63.28 176 LEU A N 1
ATOM 1442 C CA . LEU A 1 176 ? 1.747 2.005 11.618 1.00 63.28 176 LEU A CA 1
ATOM 1443 C C . LEU A 1 176 ? 2.645 2.892 10.758 1.00 63.28 176 LEU A C 1
ATOM 1445 O O . LEU A 1 176 ? 2.728 2.674 9.553 1.00 63.28 176 LEU A O 1
ATOM 1449 N N . LYS A 1 177 ? 3.382 3.820 11.383 1.00 56.62 177 LYS A N 1
ATOM 1450 C CA . LYS A 1 177 ? 4.407 4.623 10.696 1.00 56.62 177 LYS A CA 1
ATOM 1451 C C . LYS A 1 177 ? 5.540 3.767 10.116 1.00 56.62 177 LYS A C 1
ATOM 1453 O O . LYS A 1 177 ? 6.131 4.152 9.119 1.00 56.62 177 LYS A O 1
ATOM 1458 N N . GLY A 1 178 ? 5.815 2.607 10.713 1.00 60.28 178 GLY A N 1
ATOM 1459 C CA . GLY A 1 178 ? 6.741 1.593 10.199 1.00 60.28 178 GLY A CA 1
ATOM 1460 C C . GLY A 1 178 ? 6.126 0.596 9.204 1.00 60.28 178 GLY A C 1
ATOM 1461 O O . GLY A 1 178 ? 6.773 -0.394 8.877 1.00 60.28 178 GLY A O 1
ATOM 1462 N N . GLY A 1 179 ? 4.882 0.795 8.751 1.00 66.06 179 GLY A N 1
ATOM 1463 C CA . GLY A 1 179 ? 4.220 -0.078 7.772 1.00 66.06 179 GLY A CA 1
ATOM 1464 C C . GLY A 1 179 ? 3.600 -1.361 8.344 1.00 66.06 179 GLY A C 1
ATOM 1465 O O . GLY A 1 179 ? 3.135 -2.218 7.591 1.00 66.06 179 GLY A O 1
ATOM 1466 N N . HIS A 1 180 ? 3.523 -1.522 9.667 1.00 76.88 180 HIS A N 1
ATOM 1467 C CA . HIS A 1 180 ? 2.920 -2.691 10.316 1.00 76.88 180 HIS A CA 1
ATOM 1468 C C . HIS A 1 180 ? 1.397 -2.559 10.448 1.00 76.88 180 HIS A C 1
ATOM 1470 O O . HIS A 1 180 ? 0.822 -2.542 11.539 1.00 76.88 180 HIS A O 1
ATOM 1476 N N . TRP A 1 181 ? 0.716 -2.531 9.305 1.00 83.94 181 TRP A N 1
ATOM 1477 C CA . TRP A 1 181 ? -0.735 -2.356 9.213 1.00 83.94 181 TRP A CA 1
ATOM 1478 C C . TRP A 1 181 ? -1.555 -3.425 9.940 1.00 83.94 181 TRP A C 1
ATOM 1480 O O . TRP A 1 181 ? -2.698 -3.168 10.300 1.00 83.94 181 TRP A O 1
ATOM 1490 N N . ARG A 1 182 ? -0.991 -4.604 10.234 1.00 87.38 182 ARG A N 1
ATOM 1491 C CA . ARG A 1 182 ? -1.679 -5.653 11.013 1.00 87.38 182 ARG A CA 1
ATOM 1492 C C . ARG A 1 182 ? -2.150 -5.160 12.383 1.00 87.38 182 ARG A C 1
ATOM 1494 O O . ARG A 1 182 ? -3.224 -5.576 12.818 1.00 87.38 182 ARG A O 1
ATOM 1501 N N . SER A 1 183 ? -1.404 -4.250 13.009 1.00 84.31 183 SER A N 1
ATOM 1502 C CA . SER A 1 183 ? -1.753 -3.664 14.306 1.00 84.31 183 SER A CA 1
ATOM 1503 C C . SER A 1 183 ? -3.013 -2.791 14.250 1.00 84.31 183 SER A C 1
ATOM 1505 O O . SER A 1 183 ? -3.643 -2.581 15.284 1.00 84.31 183 SER A O 1
ATOM 1507 N N . MET A 1 184 ? -3.461 -2.346 13.064 1.00 86.94 184 MET A N 1
ATOM 1508 C CA . MET A 1 184 ? -4.749 -1.646 12.943 1.00 86.94 184 MET A CA 1
ATOM 1509 C C . MET A 1 184 ? -5.915 -2.507 13.410 1.00 86.94 184 MET A C 1
ATOM 1511 O O . MET A 1 184 ? -6.862 -1.969 13.967 1.00 86.94 184 MET A O 1
ATOM 1515 N N . LEU A 1 185 ? -5.869 -3.829 13.215 1.00 89.94 185 LEU A N 1
ATOM 1516 C CA . LEU A 1 185 ? -6.955 -4.700 13.666 1.00 89.94 185 LEU A CA 1
ATOM 1517 C C . LEU A 1 185 ? -7.109 -4.639 15.187 1.00 89.94 185 LEU A C 1
ATOM 1519 O O . LEU A 1 185 ? -8.228 -4.525 15.676 1.00 89.94 185 LEU A O 1
ATOM 1523 N N . ASP A 1 186 ? -5.996 -4.674 15.921 1.00 83.69 186 ASP A N 1
ATOM 1524 C CA . ASP A 1 186 ? -5.973 -4.501 17.374 1.00 83.69 186 ASP A CA 1
ATOM 1525 C C . ASP A 1 186 ? -6.557 -3.148 17.780 1.00 83.69 186 ASP A C 1
ATOM 1527 O O . ASP A 1 186 ? -7.521 -3.087 18.545 1.00 83.69 186 ASP A O 1
ATOM 1531 N N . VAL A 1 187 ? -6.047 -2.068 17.189 1.00 82.12 187 VAL A N 1
ATOM 1532 C CA . VAL A 1 187 ? -6.487 -0.708 17.513 1.00 82.12 187 VAL A CA 1
ATOM 1533 C C . VAL A 1 187 ? -7.976 -0.505 17.211 1.00 82.12 187 VAL A C 1
ATOM 1535 O O . VAL A 1 187 ? -8.724 -0.007 18.053 1.00 82.12 187 VAL A O 1
ATOM 1538 N N . MET A 1 188 ? -8.441 -0.949 16.043 1.00 88.38 188 MET A N 1
ATOM 1539 C CA . MET A 1 188 ? -9.847 -0.852 15.656 1.00 88.38 188 MET A CA 1
ATOM 1540 C C . MET A 1 188 ? -10.746 -1.653 16.596 1.00 88.38 188 MET A C 1
ATOM 1542 O O . MET A 1 188 ? -11.818 -1.166 16.936 1.00 88.38 188 MET A O 1
ATOM 1546 N N . THR A 1 189 ? -10.340 -2.845 17.055 1.00 86.94 189 THR A N 1
ATOM 1547 C CA . THR A 1 189 ? -11.175 -3.648 17.976 1.00 86.94 189 THR A CA 1
ATOM 1548 C C . THR A 1 189 ? -11.421 -2.986 19.325 1.0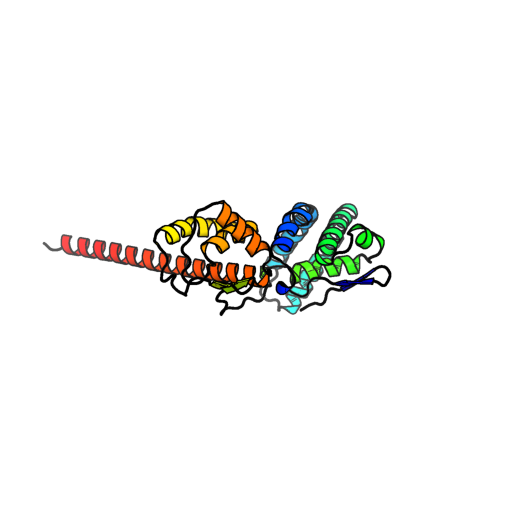0 86.94 189 THR A C 1
ATOM 1550 O O . THR A 1 189 ? -12.461 -3.242 19.935 1.00 86.94 189 THR A O 1
ATOM 1553 N N . VAL A 1 190 ? -10.495 -2.133 19.763 1.00 79.50 190 VAL A N 1
ATOM 1554 C CA . VAL A 1 190 ? -10.624 -1.346 20.993 1.00 79.50 190 VAL A CA 1
ATOM 1555 C C . VAL A 1 190 ? -11.476 -0.103 20.750 1.00 79.50 190 VAL A C 1
ATOM 1557 O O . VAL A 1 190 ? -12.393 0.182 21.518 1.00 79.50 190 VAL A O 1
ATOM 1560 N N . LEU A 1 191 ? -11.188 0.632 19.675 1.00 79.94 191 LEU A N 1
ATOM 1561 C CA . LEU A 1 191 ? -11.741 1.971 19.470 1.00 79.94 191 LEU A CA 1
ATOM 1562 C C . LEU A 1 191 ? -13.088 1.980 18.754 1.00 79.94 191 LEU A C 1
ATOM 1564 O O . LEU A 1 191 ? -13.966 2.752 19.126 1.00 79.94 191 LEU A O 1
ATOM 1568 N N . CYS A 1 192 ? -13.249 1.144 17.730 1.00 87.62 192 CYS A N 1
ATOM 1569 C CA . CYS A 1 192 ? -14.438 1.116 16.887 1.00 87.62 192 CYS A CA 1
ATOM 1570 C C . CYS A 1 192 ? -15.450 0.147 17.501 1.00 87.62 192 CYS A C 1
ATOM 1572 O O . CYS A 1 192 ? -15.328 -1.074 17.354 1.00 87.62 192 CYS A O 1
ATOM 1574 N N . ARG A 1 193 ? -16.445 0.691 18.206 1.00 87.19 193 ARG A N 1
ATOM 1575 C CA . ARG A 1 193 ? -17.466 -0.089 18.919 1.00 87.19 193 ARG A CA 1
ATOM 1576 C C . ARG A 1 193 ? -18.876 0.389 18.564 1.00 87.19 193 ARG A C 1
ATOM 1578 O O . ARG A 1 193 ? -19.070 1.580 18.310 1.00 87.19 193 ARG A O 1
ATOM 1585 N N . PRO A 1 194 ? -19.869 -0.511 18.576 1.00 89.94 194 PRO A N 1
ATOM 1586 C CA . PRO A 1 194 ? -21.268 -0.125 18.611 1.00 89.94 194 PRO A CA 1
ATOM 1587 C C . PRO A 1 194 ? -21.575 0.768 19.808 1.00 89.94 194 PRO A C 1
ATOM 1589 O O . PRO A 1 194 ? -20.980 0.647 20.884 1.00 89.94 194 PRO A O 1
ATOM 1592 N N . LYS A 1 195 ? -22.534 1.676 19.624 1.00 82.12 195 LYS A N 1
ATOM 1593 C CA . LYS A 1 195 ? -22.928 2.627 20.662 1.00 82.12 195 LYS A CA 1
ATOM 1594 C C . LYS A 1 195 ? -23.394 1.894 21.924 1.00 82.12 195 LYS A C 1
ATOM 1596 O O . LYS A 1 195 ? -24.336 1.110 21.880 1.00 82.12 195 LYS A O 1
ATOM 1601 N N . GLY A 1 196 ? -22.760 2.208 23.054 1.00 77.94 196 GLY A N 1
ATOM 1602 C CA . GLY A 1 196 ? -23.086 1.624 24.358 1.00 77.94 196 GLY A CA 1
ATOM 1603 C C . GLY A 1 196 ? -22.459 0.252 24.623 1.00 77.94 196 GLY A C 1
ATOM 1604 O O . GLY A 1 196 ? -22.698 -0.313 25.688 1.00 77.94 196 GLY A O 1
ATOM 1605 N N . GLU A 1 197 ? -21.652 -0.285 23.704 1.00 82.62 197 GLU A N 1
ATOM 1606 C CA . GLU A 1 197 ? -20.924 -1.529 23.940 1.00 82.62 197 GLU A CA 1
ATOM 1607 C C . GLU A 1 197 ? -19.668 -1.283 24.794 1.00 82.62 197 GLU A C 1
ATOM 1609 O O . GLU A 1 197 ? -18.784 -0.509 24.422 1.00 82.62 197 GLU A O 1
ATOM 1614 N N . LEU A 1 198 ? -19.569 -1.972 25.934 1.00 77.38 198 LEU A N 1
ATOM 1615 C CA . LEU A 1 198 ? -18.352 -1.992 26.746 1.00 77.38 198 LEU A CA 1
ATOM 1616 C C . LEU A 1 198 ? -17.272 -2.852 26.084 1.00 77.38 198 LEU A C 1
ATOM 1618 O O . LEU A 1 198 ? -17.569 -3.815 25.378 1.00 77.38 198 LEU A O 1
ATOM 1622 N N . TYR A 1 199 ? -16.001 -2.527 26.334 1.00 72.88 199 TYR A N 1
ATOM 1623 C CA . TYR A 1 199 ? -14.906 -3.348 25.822 1.00 72.88 199 TYR A CA 1
ATOM 1624 C C . TYR A 1 199 ? -14.929 -4.751 26.447 1.00 72.88 199 TYR A C 1
ATOM 1626 O O . TYR A 1 199 ? -15.097 -4.902 27.657 1.00 72.88 199 TYR A O 1
ATOM 1634 N N . ASN A 1 200 ? -14.729 -5.775 25.616 1.00 75.69 200 ASN A N 1
ATOM 1635 C CA . ASN A 1 200 ? -14.680 -7.167 26.043 1.00 75.69 200 ASN A CA 1
ATOM 1636 C C . ASN A 1 200 ? -13.270 -7.737 25.830 1.00 75.69 200 ASN A C 1
ATOM 1638 O O . ASN A 1 200 ? -12.786 -7.825 24.703 1.00 75.69 200 ASN A O 1
ATOM 1642 N N . TYR A 1 201 ? -12.636 -8.149 26.931 1.00 76.12 201 TYR A N 1
ATOM 1643 C CA . TYR A 1 201 ? -11.283 -8.716 26.964 1.00 76.12 201 TYR A CA 1
ATOM 1644 C C . TYR A 1 201 ? -11.220 -10.191 26.532 1.00 76.12 201 TYR A C 1
ATOM 1646 O O . TYR A 1 201 ? -10.129 -10.763 26.451 1.00 76.12 201 TYR A O 1
ATOM 1654 N N . ASP A 1 202 ? -12.364 -10.827 26.271 1.00 85.62 202 ASP A N 1
ATOM 1655 C CA . ASP A 1 202 ? -12.418 -12.207 25.810 1.00 85.62 202 ASP A CA 1
ATOM 1656 C C . ASP A 1 202 ? -11.688 -12.369 24.465 1.00 85.62 202 ASP A C 1
ATOM 1658 O O . ASP A 1 202 ? -11.988 -11.718 23.460 1.00 85.62 202 ASP A O 1
ATOM 1662 N N . LYS A 1 203 ? -10.706 -13.276 24.435 1.00 86.00 203 LYS A N 1
ATOM 1663 C CA . LYS A 1 203 ? -9.846 -13.474 23.260 1.00 86.00 203 LYS A CA 1
ATOM 1664 C C . LYS A 1 203 ? -10.623 -13.960 22.036 1.00 86.00 203 LYS A C 1
ATOM 1666 O O . LYS A 1 203 ? -10.258 -13.605 20.915 1.00 86.00 203 LYS A O 1
ATOM 1671 N N . MET A 1 204 ? -11.661 -14.774 22.228 1.00 88.12 204 MET A N 1
ATOM 1672 C CA . MET A 1 204 ? -12.478 -15.294 21.131 1.00 88.12 204 MET A CA 1
ATOM 1673 C C . MET A 1 204 ? -13.350 -14.184 20.541 1.00 88.12 204 MET A C 1
ATOM 1675 O O . MET A 1 204 ? -13.466 -14.076 19.315 1.00 88.12 204 MET A O 1
ATOM 1679 N N . PHE A 1 205 ? -13.887 -13.311 21.393 1.00 88.69 205 PHE A N 1
ATOM 1680 C CA . PHE A 1 205 ? -14.599 -12.110 20.975 1.00 88.69 205 PHE A CA 1
ATOM 1681 C C . PHE A 1 205 ? -13.703 -11.177 20.150 1.00 88.69 205 PHE A C 1
ATOM 1683 O O . PHE A 1 205 ? -14.051 -10.827 19.018 1.00 88.69 205 PHE A O 1
ATOM 1690 N N . VAL A 1 206 ? -12.511 -10.851 20.660 1.00 87.50 206 VAL A N 1
ATOM 1691 C CA . VAL A 1 206 ? -11.535 -10.006 19.952 1.00 87.50 206 VAL A CA 1
ATOM 1692 C C . VAL A 1 206 ? -11.146 -10.630 18.609 1.00 87.50 206 VAL A C 1
ATOM 1694 O O . VAL A 1 206 ? -11.162 -9.947 17.585 1.00 87.50 206 VAL A O 1
ATOM 1697 N N . ALA A 1 207 ? -10.855 -11.934 18.566 1.00 91.12 207 ALA A N 1
ATOM 1698 C CA . ALA A 1 207 ? -10.519 -12.628 17.321 1.00 91.12 207 ALA A CA 1
ATOM 1699 C C . ALA A 1 207 ? -11.664 -12.580 16.293 1.00 91.12 207 ALA A C 1
ATOM 1701 O O . ALA A 1 207 ? -11.426 -12.337 15.106 1.00 91.12 207 ALA A O 1
ATOM 1702 N N . THR A 1 208 ? -12.906 -12.753 16.748 1.00 92.56 208 THR A N 1
ATOM 1703 C CA . THR A 1 208 ? -14.101 -12.657 15.898 1.00 92.56 208 THR A CA 1
ATOM 1704 C C . THR A 1 208 ? -14.252 -11.249 15.327 1.00 92.56 208 THR A C 1
ATOM 1706 O O . THR A 1 208 ? -14.446 -11.092 14.121 1.00 92.56 208 THR A O 1
ATOM 1709 N N . ARG A 1 209 ? -14.062 -10.213 16.153 1.00 92.62 209 ARG A N 1
ATOM 1710 C CA . ARG A 1 209 ? -14.115 -8.814 15.709 1.00 92.62 209 ARG A CA 1
ATOM 1711 C C . ARG A 1 209 ? -12.984 -8.451 14.743 1.00 92.62 209 ARG A C 1
ATOM 1713 O O . ARG A 1 209 ? -13.222 -7.760 13.757 1.00 92.62 209 ARG A O 1
ATOM 1720 N N . LYS A 1 210 ? -11.773 -8.976 14.937 1.00 94.12 210 LYS A N 1
ATOM 1721 C CA . LYS A 1 210 ? -10.683 -8.810 13.960 1.00 94.12 210 LYS A CA 1
ATOM 1722 C C . LYS A 1 210 ? -11.030 -9.433 12.610 1.00 94.12 210 LYS A C 1
ATOM 1724 O O . LYS A 1 210 ? -10.815 -8.808 11.576 1.00 94.12 210 LYS A O 1
ATOM 1729 N N . ASN A 1 211 ? -11.584 -10.646 12.604 1.00 94.94 211 ASN A N 1
ATOM 1730 C CA . ASN A 1 211 ? -12.035 -11.301 11.371 1.00 94.94 211 ASN A CA 1
ATOM 1731 C C . ASN A 1 211 ? -13.138 -10.506 10.669 1.00 94.94 211 ASN A C 1
ATOM 1733 O O . ASN A 1 211 ? -13.131 -10.395 9.446 1.00 94.94 211 ASN A O 1
ATOM 1737 N N . LEU A 1 212 ? -14.046 -9.918 11.446 1.00 95.56 212 LEU A N 1
ATOM 1738 C CA . LEU A 1 212 ? -15.076 -9.020 10.948 1.00 95.56 212 LEU A CA 1
ATOM 1739 C C . LEU A 1 212 ? -14.462 -7.798 10.239 1.00 95.56 212 LEU A C 1
ATOM 1741 O O . LEU A 1 212 ? -14.813 -7.528 9.090 1.00 95.56 212 LEU A O 1
ATOM 1745 N N . PHE A 1 213 ? -13.504 -7.119 10.874 1.00 96.31 213 PHE A N 1
ATOM 1746 C CA . PHE A 1 213 ? -12.865 -5.907 10.341 1.00 96.31 213 PHE A CA 1
ATOM 1747 C C . PHE A 1 213 ? -11.923 -6.155 9.161 1.00 96.31 213 PHE A C 1
ATOM 1749 O O . PHE A 1 213 ? -11.723 -5.262 8.345 1.00 96.31 213 PHE A O 1
ATOM 1756 N N . ARG A 1 214 ? -11.409 -7.377 8.982 1.00 96.31 214 ARG A N 1
ATOM 1757 C CA . ARG A 1 214 ? -10.658 -7.760 7.769 1.00 96.31 214 ARG A CA 1
ATOM 1758 C C . ARG A 1 214 ? -11.466 -7.595 6.476 1.00 96.31 214 ARG A C 1
ATOM 1760 O O . ARG A 1 214 ? -10.880 -7.467 5.404 1.00 96.31 214 ARG A O 1
ATOM 1767 N N . ARG A 1 215 ? -12.798 -7.598 6.567 1.00 96.06 215 ARG A N 1
ATOM 1768 C CA . ARG A 1 215 ? -13.701 -7.436 5.419 1.00 96.06 215 ARG A CA 1
ATOM 1769 C C . ARG A 1 215 ? -13.894 -5.977 5.005 1.00 96.06 215 ARG A C 1
ATOM 1771 O O . ARG A 1 215 ? -14.449 -5.742 3.939 1.00 96.06 215 ARG A O 1
ATOM 1778 N N . LEU A 1 216 ? -13.458 -5.023 5.830 1.00 97.00 216 LEU A N 1
ATOM 1779 C CA . LEU A 1 216 ? -13.654 -3.604 5.561 1.00 97.00 216 LEU A CA 1
ATOM 1780 C C . LEU A 1 216 ? -12.897 -3.159 4.312 1.00 97.00 216 LEU A C 1
ATOM 1782 O O . LEU A 1 216 ? -11.776 -3.626 4.094 1.00 97.00 216 LEU A O 1
ATOM 1786 N N . PRO A 1 217 ? -13.459 -2.233 3.525 1.00 96.94 217 PRO A N 1
ATOM 1787 C CA . PRO A 1 217 ? -12.696 -1.472 2.552 1.00 96.94 217 PRO A CA 1
ATOM 1788 C C . PRO A 1 217 ? -11.521 -0.746 3.215 1.00 96.94 217 PRO A C 1
ATOM 1790 O O . PRO A 1 217 ? -11.627 -0.230 4.329 1.00 96.94 217 PRO A O 1
ATOM 1793 N N . MET A 1 218 ? -10.399 -0.647 2.509 1.00 94.88 218 MET A N 1
ATOM 1794 C CA . MET A 1 218 ? -9.225 0.078 2.987 1.00 94.88 218 MET A CA 1
ATOM 1795 C C . MET A 1 218 ? -9.506 1.563 3.191 1.00 94.88 218 MET A C 1
ATOM 1797 O O . MET A 1 218 ? -8.887 2.163 4.060 1.00 94.88 218 MET A O 1
ATOM 1801 N N . THR A 1 219 ? -10.465 2.151 2.468 1.00 94.56 219 THR A N 1
ATOM 1802 C CA . THR A 1 219 ? -10.913 3.529 2.724 1.00 94.56 219 THR A CA 1
ATOM 1803 C C . THR A 1 219 ? -11.332 3.731 4.181 1.00 94.56 219 THR A C 1
ATOM 1805 O O . THR A 1 219 ? -10.907 4.703 4.800 1.00 94.56 219 THR A O 1
ATOM 1808 N N . ASP A 1 220 ? -12.095 2.803 4.760 1.00 94.94 220 ASP A N 1
ATOM 1809 C CA . ASP A 1 220 ? -12.535 2.900 6.156 1.00 94.94 220 ASP A CA 1
ATOM 1810 C C . ASP A 1 220 ? -11.352 2.752 7.117 1.00 94.94 220 ASP A C 1
ATOM 1812 O O . ASP A 1 220 ? -11.199 3.534 8.055 1.00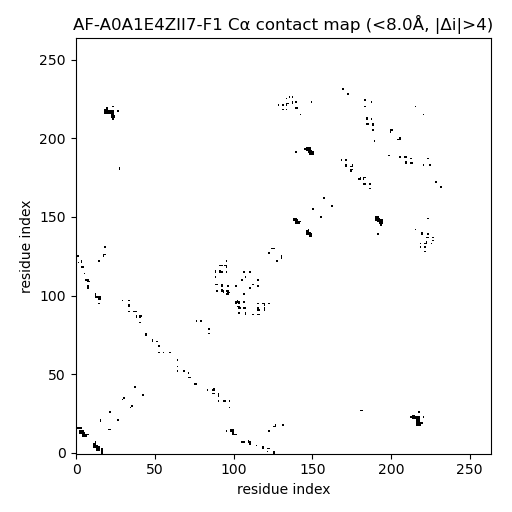 94.94 220 ASP A O 1
ATOM 1816 N N . VAL A 1 221 ? -10.461 1.794 6.848 1.00 92.88 221 VAL A N 1
ATOM 1817 C CA . VAL A 1 221 ? -9.257 1.554 7.661 1.00 92.88 221 VAL A CA 1
ATOM 1818 C C . VAL A 1 221 ? -8.316 2.761 7.643 1.00 92.88 221 VAL A C 1
ATOM 1820 O O . VAL A 1 221 ? -7.798 3.145 8.690 1.00 92.88 221 VAL A O 1
ATOM 1823 N N . ILE A 1 222 ? -8.121 3.383 6.478 1.00 88.75 222 ILE A N 1
ATOM 1824 C CA . ILE A 1 222 ? -7.294 4.582 6.302 1.00 88.75 222 ILE A CA 1
ATOM 1825 C C . ILE A 1 222 ? -7.902 5.769 7.049 1.00 88.75 222 ILE A C 1
ATOM 1827 O O . ILE A 1 222 ? -7.182 6.462 7.766 1.00 88.75 222 ILE A O 1
ATOM 1831 N N . ASN A 1 223 ? -9.217 5.987 6.944 1.00 87.50 223 ASN A N 1
ATOM 1832 C CA . ASN A 1 223 ? -9.885 7.055 7.690 1.00 87.50 223 ASN A CA 1
ATOM 1833 C C . ASN A 1 223 ? -9.738 6.862 9.206 1.00 87.50 223 ASN A C 1
ATOM 1835 O O . ASN A 1 223 ? -9.456 7.825 9.922 1.00 87.50 223 ASN A O 1
ATOM 1839 N N . VAL A 1 224 ? -9.849 5.620 9.696 1.00 87.50 224 VAL A N 1
ATOM 1840 C CA . VAL A 1 224 ? -9.558 5.318 11.103 1.00 87.50 224 VAL A CA 1
ATOM 1841 C C . VAL A 1 224 ? -8.092 5.616 11.423 1.00 87.50 224 VAL A C 1
ATOM 1843 O O . VAL A 1 224 ? -7.828 6.336 12.378 1.00 87.50 224 VAL A O 1
ATOM 1846 N N . ALA A 1 225 ? -7.129 5.143 10.630 1.00 83.44 225 ALA A N 1
ATOM 1847 C CA . ALA A 1 225 ? -5.707 5.411 10.865 1.00 83.44 225 ALA A CA 1
ATOM 1848 C C . ALA A 1 225 ? -5.395 6.920 10.928 1.00 83.44 225 ALA A C 1
ATOM 1850 O O . ALA A 1 225 ? -4.673 7.372 11.818 1.00 83.44 225 ALA A O 1
ATOM 1851 N N . PHE A 1 226 ? -5.994 7.720 10.046 1.00 77.75 226 PHE A N 1
ATOM 1852 C CA . PHE A 1 226 ? -5.806 9.168 10.027 1.00 77.75 226 PHE A CA 1
ATOM 1853 C C . PHE A 1 226 ? -6.467 9.884 11.206 1.00 77.75 226 PHE A C 1
ATOM 1855 O O . PHE A 1 226 ? -5.859 10.781 11.795 1.00 77.75 226 PHE A O 1
ATOM 1862 N N . PHE A 1 227 ? -7.678 9.474 11.600 1.00 79.00 227 PHE A N 1
ATOM 1863 C CA . PHE A 1 227 ? -8.303 9.961 12.833 1.00 79.00 227 PHE A CA 1
ATOM 1864 C C . PHE A 1 227 ? -7.355 9.781 14.027 1.00 79.00 227 PHE A C 1
ATOM 1866 O O . PHE A 1 227 ? -7.169 10.691 14.836 1.00 79.00 227 PHE A O 1
ATOM 1873 N N . LEU A 1 228 ? -6.689 8.629 14.094 1.00 74.50 228 LEU A N 1
ATOM 1874 C CA . LEU A 1 228 ? -5.754 8.302 15.163 1.00 74.50 228 LEU A CA 1
ATOM 1875 C C . LEU A 1 228 ? -4.456 9.109 15.097 1.00 74.50 228 LEU A C 1
ATOM 1877 O O . LEU A 1 228 ? -3.949 9.515 16.143 1.00 74.50 228 LEU A O 1
ATOM 1881 N N . LEU A 1 229 ? -3.940 9.390 13.898 1.00 69.44 229 LEU A N 1
ATOM 1882 C CA . LEU A 1 229 ? -2.811 10.306 13.715 1.00 69.44 229 LEU A CA 1
ATOM 1883 C C . LEU A 1 229 ? -3.149 11.714 14.234 1.00 69.44 229 LEU A C 1
ATOM 1885 O O . LEU A 1 229 ? -2.391 12.258 15.036 1.00 69.44 229 LEU A O 1
ATOM 1889 N N . ARG A 1 230 ? -4.326 12.258 13.889 1.00 67.19 230 ARG A N 1
ATOM 1890 C CA . ARG A 1 230 ? -4.793 13.569 14.391 1.00 67.19 230 ARG A CA 1
ATOM 1891 C C . ARG A 1 230 ? -4.971 13.589 15.907 1.00 67.19 230 ARG A C 1
ATOM 1893 O O . ARG A 1 230 ? -4.609 14.573 16.557 1.00 67.19 230 ARG A O 1
ATOM 1900 N N . LEU A 1 231 ? -5.529 12.517 16.473 1.00 65.75 231 LEU A N 1
ATOM 1901 C CA . LEU A 1 231 ? -5.695 12.387 17.920 1.00 65.75 231 LEU A CA 1
ATOM 1902 C C . LEU A 1 231 ? -4.330 12.389 18.624 1.00 65.75 231 LEU A C 1
ATOM 1904 O O . LEU A 1 231 ? -4.149 13.109 19.602 1.00 65.75 231 LEU A O 1
ATOM 1908 N N . ASN A 1 232 ? -3.355 11.645 18.094 1.00 65.12 232 ASN A N 1
ATOM 1909 C CA . ASN A 1 232 ? -1.988 11.597 18.615 1.00 65.12 232 ASN A CA 1
ATOM 1910 C C . ASN A 1 232 ? -1.290 12.967 18.554 1.00 65.12 232 ASN A C 1
ATOM 1912 O O . ASN A 1 232 ? -0.687 13.392 19.538 1.00 65.12 232 ASN A O 1
ATOM 1916 N N . ASP A 1 233 ? -1.402 13.688 17.436 1.00 61.06 233 ASP A N 1
ATOM 1917 C CA . ASP A 1 233 ? -0.802 15.022 17.303 1.00 61.06 233 ASP A CA 1
ATOM 1918 C C . ASP A 1 233 ? -1.446 16.032 18.265 1.00 61.06 233 ASP A C 1
ATOM 1920 O O . ASP A 1 233 ? -0.749 16.823 18.906 1.00 61.06 233 ASP A O 1
ATOM 1924 N N . THR A 1 234 ? -2.766 15.948 18.454 1.00 59.00 234 THR A N 1
ATOM 1925 C CA . THR A 1 234 ? -3.485 16.759 19.450 1.00 59.00 234 THR A CA 1
ATOM 1926 C C . THR A 1 234 ? -2.996 16.449 20.866 1.00 59.00 234 THR A C 1
ATOM 1928 O O . THR A 1 234 ? -2.653 17.367 21.609 1.00 59.00 234 THR A O 1
ATOM 1931 N N . LEU A 1 235 ? -2.892 15.164 21.227 1.00 58.12 235 LEU A N 1
ATOM 1932 C CA . LEU A 1 235 ? -2.425 14.721 22.545 1.00 58.12 235 LEU A CA 1
ATOM 1933 C C . LEU A 1 235 ? -0.992 15.178 22.842 1.00 58.12 235 LEU A C 1
ATOM 1935 O O . LEU A 1 235 ? -0.728 15.680 23.936 1.00 58.12 235 LEU A O 1
ATOM 1939 N N . LYS A 1 236 ? -0.074 15.058 21.876 1.00 56.38 236 LYS A N 1
ATOM 1940 C CA . LYS A 1 236 ? 1.308 15.547 22.017 1.00 56.38 236 LYS A CA 1
ATOM 1941 C C . LYS A 1 236 ? 1.356 17.048 22.278 1.00 56.38 236 LYS A C 1
ATOM 1943 O O . LYS A 1 236 ? 2.067 17.482 23.181 1.00 56.38 236 LYS A O 1
ATOM 1948 N N . ASN A 1 237 ? 0.574 17.827 21.534 1.00 51.94 237 ASN A N 1
ATOM 1949 C CA . ASN A 1 237 ? 0.505 19.274 21.717 1.00 51.94 237 ASN A CA 1
ATOM 1950 C C . ASN A 1 237 ? -0.060 19.640 23.098 1.00 51.94 237 ASN A C 1
ATOM 1952 O O . ASN A 1 237 ? 0.498 20.500 23.778 1.00 51.94 237 ASN A O 1
ATOM 1956 N N . THR A 1 238 ? -1.112 18.956 23.560 1.00 48.59 238 THR A N 1
ATOM 1957 C CA . THR A 1 238 ? -1.675 19.170 24.903 1.00 48.59 238 THR A CA 1
ATOM 1958 C C . THR A 1 238 ? -0.680 18.817 26.010 1.00 48.59 238 THR A C 1
ATOM 1960 O O . THR A 1 238 ? -0.546 19.582 26.965 1.00 48.59 238 THR A O 1
ATOM 1963 N N . LEU A 1 239 ? 0.053 17.707 25.877 1.00 47.69 239 LEU A N 1
ATOM 1964 C CA . LEU A 1 239 ? 1.092 17.317 26.835 1.00 47.69 239 LEU A CA 1
ATOM 1965 C C . LEU A 1 239 ? 2.227 18.347 26.893 1.00 47.69 239 LEU A C 1
ATOM 1967 O O . LEU A 1 239 ? 2.613 18.742 27.989 1.00 47.69 239 LEU A O 1
ATOM 1971 N N . LEU A 1 240 ? 2.707 18.841 25.747 1.00 51.50 240 LEU A N 1
ATOM 1972 C CA . LEU A 1 240 ? 3.742 19.882 25.691 1.00 51.50 240 LEU A CA 1
ATOM 1973 C C . LEU A 1 240 ? 3.294 21.186 26.367 1.00 51.50 240 LEU A C 1
ATOM 1975 O O . LEU A 1 240 ? 4.058 21.767 27.137 1.00 51.50 240 LEU A O 1
ATOM 1979 N N . ILE A 1 241 ? 2.050 21.620 26.132 1.00 45.94 241 ILE A N 1
ATOM 1980 C CA . ILE A 1 241 ? 1.473 22.806 26.787 1.00 45.94 241 ILE A CA 1
ATOM 1981 C C . ILE A 1 241 ? 1.400 22.598 28.304 1.00 45.94 241 ILE A C 1
ATOM 1983 O O . ILE A 1 241 ? 1.796 23.480 29.065 1.00 45.94 241 ILE A O 1
A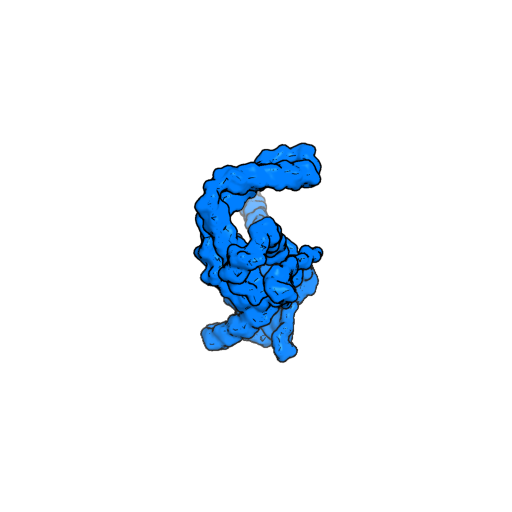TOM 1987 N N . TYR A 1 242 ? 0.937 21.429 28.748 1.00 39.44 242 TYR A N 1
ATOM 1988 C CA . TYR A 1 242 ? 0.832 21.107 30.170 1.00 39.44 242 TYR A CA 1
ATOM 1989 C C . TYR A 1 242 ? 2.205 21.059 30.858 1.00 39.44 242 TYR A C 1
ATOM 1991 O O . TYR A 1 242 ? 2.377 21.621 31.941 1.00 39.44 242 TYR A O 1
ATOM 1999 N N . THR A 1 243 ? 3.207 20.444 30.226 1.00 47.28 243 THR A N 1
ATOM 2000 C CA . THR A 1 243 ? 4.584 20.417 30.740 1.00 47.28 243 THR A CA 1
ATOM 2001 C C . THR A 1 243 ? 5.175 21.825 30.819 1.00 47.28 243 THR A C 1
ATOM 2003 O O . THR A 1 243 ? 5.726 22.187 31.858 1.00 47.28 243 THR A O 1
ATOM 2006 N N . ALA A 1 244 ? 4.982 22.654 29.789 1.00 45.22 244 ALA A N 1
ATOM 2007 C C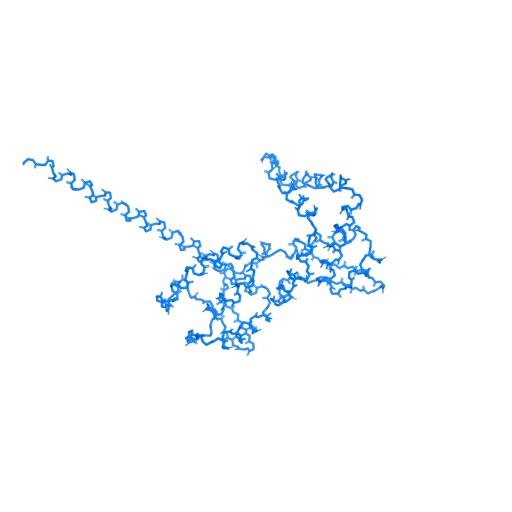A . ALA A 1 244 ? 5.427 24.047 29.796 1.00 45.22 244 ALA A CA 1
ATOM 2008 C C . ALA A 1 244 ? 4.743 24.875 30.901 1.00 45.22 244 ALA A C 1
ATOM 2010 O O . ALA A 1 244 ? 5.396 25.674 31.572 1.00 45.22 244 ALA A O 1
ATOM 2011 N N . GLN A 1 245 ? 3.446 24.656 31.149 1.00 51.16 245 GLN A N 1
ATOM 2012 C CA . GLN A 1 245 ? 2.717 25.300 32.248 1.00 51.16 245 GLN A CA 1
ATOM 2013 C C . GLN A 1 245 ? 3.239 24.863 33.623 1.00 51.16 245 GLN A C 1
ATOM 2015 O O . GLN A 1 245 ? 3.481 25.716 34.477 1.00 51.16 245 GLN A O 1
ATOM 2020 N N . GLN A 1 246 ? 3.485 23.565 33.834 1.00 58.78 246 GLN A N 1
ATOM 2021 C CA . GLN A 1 246 ? 4.080 23.077 35.082 1.00 58.78 246 GLN A CA 1
ATOM 2022 C C . GLN A 1 246 ? 5.485 23.647 35.324 1.00 58.78 246 GLN A C 1
ATOM 2024 O O . GLN A 1 246 ? 5.841 23.955 36.465 1.00 58.78 246 GLN A O 1
ATOM 2029 N N . GLU A 1 247 ? 6.299 23.790 34.278 1.00 62.75 247 GLU A N 1
ATOM 2030 C CA . GLU A 1 247 ? 7.621 24.411 34.382 1.00 62.75 247 GLU A CA 1
ATOM 2031 C C . GLU A 1 247 ? 7.533 25.904 34.699 1.00 62.75 247 GLU A C 1
ATOM 2033 O O . GLU A 1 247 ? 8.285 26.390 35.550 1.00 62.75 247 GLU A O 1
ATOM 2038 N N . LEU A 1 248 ? 6.578 26.620 34.101 1.00 66.38 248 LEU A N 1
ATOM 2039 C CA . LEU A 1 248 ? 6.315 28.024 34.409 1.00 66.38 248 LEU A CA 1
ATOM 2040 C C . LEU A 1 248 ? 5.875 28.200 35.870 1.00 66.38 248 LEU A C 1
ATOM 2042 O O . LEU A 1 248 ? 6.404 29.053 36.577 1.00 66.38 248 LEU A O 1
ATOM 2046 N N . GLU A 1 249 ? 4.968 27.353 36.362 1.00 69.38 249 GLU A N 1
ATOM 2047 C CA . GLU A 1 249 ? 4.536 27.359 37.764 1.00 69.38 249 GLU A CA 1
ATOM 2048 C C . GLU A 1 249 ? 5.676 27.026 38.729 1.00 69.38 249 GLU A C 1
ATOM 2050 O O . GLU A 1 249 ? 5.812 27.664 39.775 1.00 69.38 249 GLU A O 1
ATOM 2055 N N . ARG A 1 250 ? 6.523 26.045 38.390 1.00 69.62 250 ARG A N 1
ATOM 2056 C CA . ARG A 1 250 ? 7.720 25.715 39.179 1.00 69.62 250 ARG A CA 1
ATOM 2057 C C . ARG A 1 250 ? 8.710 26.872 39.203 1.00 69.62 250 ARG A C 1
ATOM 2059 O O . ARG A 1 250 ? 9.281 27.147 40.257 1.00 69.62 250 ARG A O 1
ATOM 2066 N N . THR A 1 251 ? 8.907 27.542 38.074 1.00 70.56 251 THR A N 1
ATOM 2067 C CA . THR A 1 251 ? 9.820 28.684 37.954 1.00 70.56 251 THR A CA 1
ATOM 2068 C C . THR A 1 251 ? 9.287 29.878 38.737 1.00 70.56 251 THR A C 1
ATOM 2070 O O . THR A 1 251 ? 10.020 30.426 39.553 1.00 70.56 251 THR A O 1
ATOM 2073 N N . ASN A 1 252 ? 7.992 30.181 38.613 1.00 70.19 252 ASN A N 1
ATOM 2074 C CA . ASN A 1 252 ? 7.313 31.226 39.378 1.00 70.19 252 ASN A CA 1
ATOM 2075 C C . ASN A 1 252 ? 7.360 30.961 40.891 1.00 70.19 252 ASN A C 1
ATOM 2077 O O . ASN A 1 252 ? 7.656 31.869 41.668 1.00 70.19 252 ASN A O 1
ATOM 2081 N N . LYS A 1 253 ? 7.131 29.713 41.328 1.00 68.44 253 LYS A N 1
ATOM 2082 C CA . LYS A 1 253 ? 7.274 29.319 42.742 1.00 68.44 253 LYS A CA 1
ATOM 2083 C C . LYS A 1 253 ? 8.713 29.473 43.241 1.00 68.44 253 LYS A C 1
ATOM 2085 O O . LYS A 1 253 ? 8.907 29.949 44.355 1.00 68.44 253 LYS A O 1
ATOM 2090 N N . LYS A 1 254 ? 9.717 29.123 42.429 1.00 64.75 254 LYS A N 1
ATOM 2091 C CA . LYS A 1 254 ? 11.136 29.328 42.771 1.00 64.75 254 LYS A CA 1
ATOM 2092 C C . LYS A 1 254 ? 11.504 30.812 42.857 1.00 64.75 254 LYS A C 1
ATOM 2094 O O . LYS A 1 254 ? 12.186 31.197 43.798 1.00 64.75 254 LYS A O 1
ATOM 2099 N N . SER A 1 255 ? 11.038 31.653 41.934 1.00 61.56 255 SER A N 1
ATOM 2100 C CA . SER A 1 255 ? 11.293 33.101 41.981 1.00 61.56 255 SER A CA 1
ATOM 2101 C C . SER A 1 255 ? 10.585 33.793 43.149 1.00 61.56 255 SER A C 1
ATOM 2103 O O . SER A 1 255 ? 11.154 34.704 43.742 1.00 61.56 255 SER A O 1
ATOM 2105 N N . LEU A 1 256 ? 9.383 33.336 43.524 1.00 57.31 256 LEU A N 1
ATOM 2106 C CA . LEU A 1 256 ? 8.677 33.806 44.721 1.00 57.31 256 LEU A CA 1
ATOM 2107 C C . LEU A 1 256 ? 9.410 33.412 46.013 1.00 57.31 256 LEU A C 1
ATOM 2109 O O . LEU A 1 256 ? 9.515 34.243 46.906 1.00 57.31 256 LEU A O 1
ATOM 2113 N N . ALA A 1 257 ? 9.967 32.197 46.088 1.00 56.78 257 ALA A N 1
ATOM 2114 C CA . ALA A 1 257 ? 10.757 31.746 47.238 1.00 56.78 257 ALA A CA 1
ATOM 2115 C C . ALA A 1 257 ? 12.071 32.538 47.407 1.00 56.78 257 ALA A C 1
ATOM 2117 O O . ALA A 1 257 ? 12.428 32.918 48.518 1.00 56.78 257 ALA A O 1
ATOM 2118 N N . ILE A 1 258 ? 12.757 32.862 46.303 1.00 58.25 258 ILE A N 1
ATOM 2119 C CA . ILE A 1 258 ? 13.982 33.684 46.324 1.00 58.25 258 ILE A CA 1
ATOM 2120 C C . ILE A 1 258 ? 13.681 35.137 46.738 1.00 58.25 258 ILE A C 1
ATOM 2122 O O . ILE A 1 258 ? 14.495 35.767 47.407 1.00 58.25 258 ILE A O 1
ATOM 2126 N N . ALA A 1 259 ? 12.512 35.676 46.374 1.00 55.12 259 ALA A N 1
ATOM 2127 C CA . ALA A 1 259 ? 12.104 37.028 46.760 1.00 55.12 259 ALA A CA 1
ATOM 2128 C C . ALA A 1 259 ? 11.738 37.150 48.253 1.00 55.12 259 ALA A C 1
ATOM 2130 O O . ALA A 1 259 ? 11.909 38.221 48.832 1.00 55.12 259 ALA A O 1
ATOM 2131 N N . THR A 1 260 ? 11.261 36.073 48.887 1.00 53.91 260 THR A N 1
ATOM 2132 C CA . THR A 1 260 ? 10.941 36.051 50.325 1.00 53.91 260 THR A CA 1
ATOM 2133 C C . THR A 1 260 ? 12.156 35.839 51.227 1.00 53.91 260 THR A C 1
ATOM 2135 O O . THR A 1 260 ? 12.148 36.338 52.346 1.00 53.91 260 THR A O 1
ATOM 2138 N N . ASP A 1 261 ? 13.216 35.186 50.740 1.00 51.94 261 ASP A N 1
ATOM 2139 C CA . ASP A 1 261 ? 14.470 34.987 51.492 1.00 51.94 261 ASP A CA 1
ATOM 2140 C C . ASP A 1 261 ? 15.402 36.222 51.465 1.00 51.94 261 ASP A C 1
ATOM 2142 O O . ASP A 1 261 ? 16.445 36.238 52.118 1.00 51.94 261 ASP A O 1
ATOM 2146 N N . GLY A 1 262 ? 15.038 37.266 50.707 1.00 50.00 262 GLY A N 1
ATOM 2147 C CA . GLY A 1 262 ? 15.793 38.517 50.562 1.00 50.00 262 GLY A CA 1
ATOM 2148 C C . GLY A 1 262 ? 15.237 39.722 51.332 1.00 50.00 262 GLY A C 1
ATOM 2149 O O . GLY A 1 262 ? 15.743 40.829 51.147 1.00 50.00 262 GLY A O 1
ATOM 2150 N N . LEU A 1 263 ? 14.201 39.545 52.158 1.00 48.06 263 LEU A N 1
ATOM 2151 C CA . LEU A 1 263 ? 13.669 40.605 53.021 1.00 48.06 263 LEU A CA 1
ATOM 2152 C C . LEU A 1 263 ? 14.225 40.436 54.451 1.00 48.06 263 LEU A C 1
ATOM 2154 O O . LEU A 1 263 ? 13.960 39.397 55.056 1.00 48.06 263 LEU A O 1
ATOM 2158 N N . PRO A 1 264 ? 15.016 41.402 54.964 1.00 50.50 264 PRO A N 1
ATOM 2159 C CA . PRO A 1 264 ? 15.571 41.366 56.318 1.00 50.50 264 PRO A CA 1
ATOM 2160 C C . PRO A 1 264 ? 14.512 41.516 57.416 1.00 50.50 264 PRO A C 1
ATOM 2162 O O . PRO A 1 264 ? 13.467 42.163 57.166 1.00 50.50 264 PRO A O 1
#

Radius of gyration: 24.84 Å; Cα contacts (8 Å, |Δi|>4): 220; chains: 1; bounding box: 49×57×82 Å